Protein AF-A0A972RE39-F1 (afdb_monomer_lite)

Secondary structure (DSSP, 8-state):
-------------------------------PPP-------------------------PPP-----------------------------EEETTSHHHHTT----HHHHHHHHHHHHHHTTSPTT-EEESSS-TTTEEEEEEEEEEETTEEEEEEEEEETTTEEEEEEEE-BTTBPPEEE--

Radius of gyration: 30.25 Å; chains: 1; bounding box: 31×78×90 Å

Structure (mmCIF, N/CA/C/O backbone):
data_AF-A0A972RE39-F1
#
_entry.id   AF-A0A972RE39-F1
#
loop_
_atom_site.group_PDB
_atom_site.id
_atom_site.typ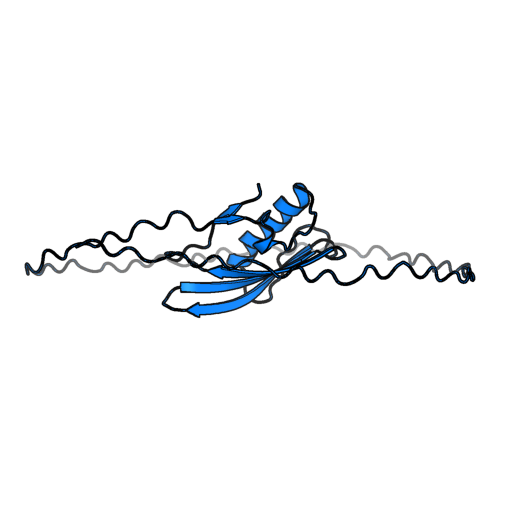e_symbol
_atom_site.label_atom_id
_atom_site.label_alt_id
_atom_site.label_comp_id
_atom_site.label_asym_id
_atom_site.label_entity_id
_atom_site.label_seq_id
_atom_site.pdbx_PDB_ins_code
_atom_site.Cartn_x
_atom_site.Cartn_y
_atom_site.Cartn_z
_atom_site.occupancy
_atom_site.B_iso_or_equiv
_atom_site.auth_seq_id
_atom_site.auth_comp_id
_atom_site.auth_asym_id
_atom_site.auth_atom_id
_atom_site.pdbx_PDB_model_num
ATOM 1 N N . MET A 1 1 ? -0.626 -29.430 40.293 1.00 45.44 1 MET A N 1
ATOM 2 C CA . MET A 1 1 ? -1.177 -30.541 39.487 1.00 45.44 1 MET A CA 1
ATOM 3 C C . MET A 1 1 ? -0.724 -30.337 38.049 1.00 45.44 1 MET A C 1
ATOM 5 O O . MET A 1 1 ? -0.891 -29.245 37.532 1.00 45.44 1 MET A O 1
ATOM 9 N N . ARG A 1 2 ? -0.019 -31.316 37.471 1.00 43.50 2 ARG A N 1
ATOM 10 C CA . ARG A 1 2 ? 0.652 -31.226 36.163 1.00 43.50 2 ARG A CA 1
ATOM 11 C C . ARG A 1 2 ? -0.238 -31.879 35.103 1.00 43.50 2 ARG A C 1
ATOM 13 O O . ARG A 1 2 ? -0.368 -33.099 35.135 1.00 43.50 2 ARG A O 1
ATOM 20 N N . LEU A 1 3 ? -0.817 -31.110 34.180 1.00 47.78 3 LEU A N 1
ATOM 21 C CA . LEU A 1 3 ? -1.464 -31.671 32.990 1.00 47.78 3 LEU A CA 1
ATOM 22 C C . LEU A 1 3 ? -0.485 -31.636 31.812 1.00 47.78 3 LEU A C 1
ATOM 24 O O . LEU A 1 3 ? -0.153 -30.583 31.281 1.00 47.78 3 LEU A O 1
ATOM 28 N N . LYS A 1 4 ? -0.010 -32.829 31.453 1.00 55.62 4 LYS A N 1
ATOM 29 C CA . LYS A 1 4 ? 0.652 -33.161 30.192 1.00 55.62 4 LYS A CA 1
ATOM 30 C C . LYS A 1 4 ? -0.439 -33.530 29.181 1.00 55.62 4 LYS A C 1
ATOM 32 O O . LYS A 1 4 ? -1.184 -34.463 29.453 1.00 55.62 4 LYS A O 1
ATOM 37 N N . TRP A 1 5 ? -0.480 -32.868 28.032 1.00 55.59 5 TRP A N 1
ATOM 38 C CA . TRP A 1 5 ? -1.161 -33.338 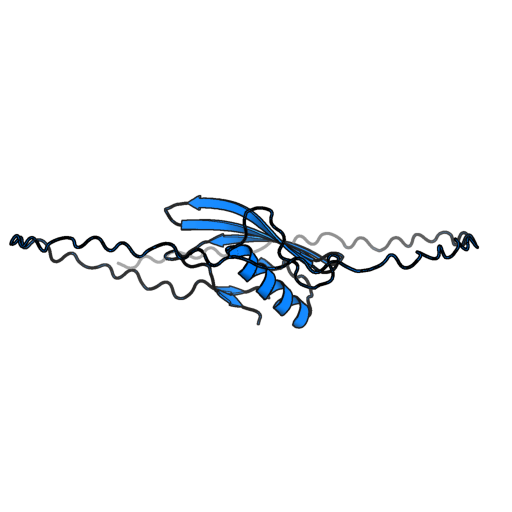26.817 1.00 55.59 5 TRP A CA 1
ATOM 39 C C . TRP A 1 5 ? -0.186 -33.059 25.659 1.00 55.59 5 TRP A C 1
ATOM 41 O O . TRP A 1 5 ? 0.194 -31.913 25.452 1.00 55.59 5 TRP A O 1
ATOM 51 N N . LEU A 1 6 ? 0.529 -34.069 25.139 1.00 53.75 6 LEU A N 1
ATOM 52 C CA . LEU A 1 6 ? 0.133 -34.874 23.964 1.00 53.75 6 LEU A CA 1
ATOM 53 C C . LEU A 1 6 ? -0.353 -33.936 22.844 1.00 53.75 6 LEU A C 1
ATOM 55 O O . LEU A 1 6 ? -1.483 -33.480 22.880 1.00 53.75 6 LEU A O 1
ATOM 59 N N . GLY A 1 7 ? 0.479 -33.509 21.896 1.00 47.06 7 GLY A N 1
ATOM 60 C CA . GLY A 1 7 ? 1.343 -34.351 21.071 1.00 47.06 7 GLY A CA 1
ATOM 61 C C . GLY A 1 7 ? 0.529 -34.901 19.901 1.00 47.06 7 GLY A C 1
ATOM 62 O O . GLY A 1 7 ? 0.251 -36.093 19.864 1.00 47.06 7 GLY A O 1
ATOM 63 N N . VAL A 1 8 ? 0.115 -34.026 18.981 1.00 54.62 8 VAL A N 1
ATOM 64 C CA . VAL A 1 8 ? -0.546 -34.413 17.728 1.00 54.62 8 VAL A CA 1
ATOM 65 C C . VAL A 1 8 ? 0.435 -34.151 16.591 1.00 54.62 8 VAL A C 1
ATOM 67 O O . VAL A 1 8 ? 0.578 -33.043 16.083 1.00 54.62 8 VAL A O 1
ATOM 70 N N . LEU A 1 9 ? 1.172 -35.211 16.272 1.00 46.59 9 LEU A N 1
ATOM 71 C CA . LEU A 1 9 ? 2.027 -35.350 15.105 1.00 46.59 9 LEU A CA 1
ATOM 72 C C . LEU A 1 9 ? 1.100 -35.631 13.907 1.00 46.59 9 LEU A C 1
ATOM 74 O O . LEU A 1 9 ? 0.591 -36.742 13.780 1.00 46.59 9 LEU A O 1
ATOM 78 N N . ILE A 1 10 ? 0.833 -34.641 13.052 1.00 56.94 10 ILE A N 1
ATOM 79 C CA . ILE A 1 10 ? 0.175 -34.880 11.756 1.00 56.94 10 ILE A CA 1
ATOM 80 C C . ILE A 1 10 ? 1.278 -35.009 10.716 1.00 56.94 10 ILE A C 1
ATOM 82 O O . ILE A 1 10 ? 1.914 -34.042 10.306 1.00 56.94 10 ILE A O 1
ATOM 86 N N . THR A 1 11 ? 1.546 -36.260 10.363 1.00 54.66 11 THR A N 1
ATOM 87 C CA . THR A 1 11 ? 2.454 -36.678 9.301 1.00 54.66 11 THR A CA 1
ATOM 88 C C . THR A 1 11 ? 1.617 -37.116 8.098 1.00 54.66 11 THR A C 1
ATOM 90 O O . THR A 1 11 ? 0.614 -37.801 8.266 1.00 54.66 11 THR A O 1
ATOM 93 N N . VAL A 1 12 ? 2.131 -36.812 6.904 1.00 48.22 12 VAL A N 1
ATOM 94 C CA . VAL A 1 12 ? 1.804 -37.419 5.601 1.00 48.22 12 VAL A CA 1
ATOM 95 C C . VAL A 1 12 ? 0.505 -36.937 4.940 1.00 48.22 12 VAL A C 1
ATOM 97 O O . VAL A 1 12 ? -0.591 -37.315 5.329 1.00 48.22 12 VAL A O 1
ATOM 100 N N . LEU A 1 13 ? 0.646 -36.195 3.836 1.00 51.59 13 LEU A N 1
ATOM 101 C CA . LEU A 1 13 ? 0.383 -36.741 2.496 1.00 51.59 13 LEU A CA 1
ATOM 102 C C . LEU A 1 13 ? 0.921 -35.791 1.419 1.00 51.59 13 LEU A C 1
ATOM 104 O O . LEU A 1 13 ? 0.317 -34.791 1.048 1.00 51.59 13 LEU A O 1
ATOM 108 N N . LEU A 1 14 ? 2.102 -36.165 0.927 1.00 50.78 14 LEU A N 1
ATOM 109 C CA . LEU A 1 14 ? 2.644 -35.794 -0.372 1.00 50.78 14 LEU A CA 1
ATOM 110 C C . LEU A 1 14 ? 1.637 -36.201 -1.456 1.00 50.78 14 LEU A C 1
ATOM 112 O O . LEU A 1 14 ? 1.540 -37.380 -1.789 1.00 50.78 14 LEU A O 1
ATOM 116 N N . PHE A 1 15 ? 0.914 -35.238 -2.018 1.00 48.31 15 PHE A N 1
ATOM 117 C CA . PHE A 1 15 ? 0.265 -35.405 -3.314 1.00 48.31 15 PHE A CA 1
ATOM 118 C C . PHE A 1 15 ? 1.124 -34.701 -4.360 1.00 48.31 15 PHE A C 1
ATOM 120 O O . PHE A 1 15 ? 0.990 -33.510 -4.630 1.00 48.31 15 PHE A O 1
ATOM 127 N N . GLY A 1 16 ? 2.067 -35.465 -4.908 1.00 50.81 16 GLY A N 1
ATOM 128 C CA . GLY A 1 16 ? 2.678 -35.149 -6.185 1.00 50.81 16 GLY A CA 1
ATOM 129 C C . GLY A 1 16 ? 1.673 -35.449 -7.292 1.00 50.81 16 GLY A C 1
ATOM 130 O O . GLY A 1 16 ? 1.323 -36.607 -7.508 1.00 50.81 16 GLY A O 1
ATOM 131 N N . CYS A 1 17 ? 1.242 -34.418 -8.012 1.00 51.53 17 CYS A N 1
ATOM 132 C CA . CYS A 1 17 ? 0.605 -34.576 -9.311 1.00 51.53 17 CYS A CA 1
ATOM 133 C C . CYS A 1 17 ? 1.450 -33.865 -10.366 1.00 51.53 17 CYS A C 1
ATOM 135 O O . CYS A 1 17 ? 1.487 -32.644 -10.445 1.00 51.53 17 CYS A O 1
ATOM 137 N N . ALA A 1 18 ? 2.144 -34.709 -11.129 1.00 48.12 18 ALA A N 1
ATOM 138 C CA . ALA A 1 18 ? 2.267 -34.660 -12.579 1.00 48.12 18 ALA A CA 1
ATOM 139 C C . ALA A 1 18 ? 2.577 -33.298 -13.222 1.00 48.12 18 ALA A C 1
ATOM 141 O O . ALA A 1 18 ? 1.706 -32.492 -13.537 1.00 48.12 18 ALA A O 1
ATOM 142 N N . SER A 1 19 ? 3.863 -33.155 -13.534 1.00 48.44 19 SER A N 1
ATOM 143 C CA . SER A 1 19 ? 4.389 -32.379 -14.650 1.00 48.44 19 SER A CA 1
ATOM 144 C C . SER A 1 19 ? 3.608 -32.693 -15.940 1.00 48.44 19 SER A C 1
ATOM 146 O O . SER A 1 19 ? 3.631 -33.830 -16.411 1.00 48.44 19 SER A O 1
ATOM 148 N N . ASN A 1 20 ? 2.911 -31.701 -16.498 1.00 53.38 20 ASN A N 1
ATOM 149 C CA . ASN A 1 20 ? 2.469 -31.710 -17.892 1.00 53.38 20 ASN A CA 1
ATOM 150 C C . ASN A 1 20 ? 3.426 -30.806 -18.668 1.00 53.38 20 ASN A C 1
ATOM 152 O O . ASN A 1 20 ? 3.561 -29.624 -18.357 1.00 53.38 20 ASN A O 1
ATOM 156 N N . GLY A 1 21 ? 4.134 -31.418 -19.616 1.00 48.09 21 GLY A N 1
ATOM 157 C CA . GLY A 1 21 ? 5.159 -30.790 -20.436 1.00 48.09 21 GLY A CA 1
ATOM 158 C C . GLY A 1 21 ? 4.627 -29.741 -21.422 1.00 48.09 21 GLY A C 1
ATOM 159 O O . GLY A 1 21 ? 3.414 -29.546 -21.549 1.00 48.09 21 GLY A O 1
ATOM 160 N N . PRO A 1 22 ? 5.552 -29.065 -22.120 1.00 54.06 22 PRO A N 1
ATOM 161 C CA . PRO A 1 22 ? 5.248 -27.966 -23.024 1.00 54.06 22 PRO A CA 1
ATOM 162 C C . PRO A 1 22 ? 4.600 -28.492 -24.309 1.00 54.06 22 PRO A C 1
ATOM 164 O O . PRO A 1 22 ? 5.060 -29.476 -24.886 1.00 54.06 22 PRO A O 1
ATOM 167 N N . LYS A 1 23 ? 3.536 -27.825 -24.765 1.00 54.22 23 LYS A N 1
ATOM 168 C CA . LYS A 1 23 ? 3.114 -27.901 -26.164 1.00 54.22 23 LYS A CA 1
ATOM 169 C C . LYS A 1 23 ? 3.825 -26.785 -26.916 1.00 54.22 23 LYS A C 1
ATOM 171 O O . LYS A 1 23 ? 3.556 -25.608 -26.690 1.00 54.22 23 LYS A O 1
ATOM 176 N N . GLU A 1 24 ? 4.780 -27.191 -27.738 1.00 53.19 24 GLU A N 1
ATOM 177 C CA . GLU A 1 24 ? 5.307 -26.404 -28.842 1.00 53.19 24 GLU A CA 1
ATOM 178 C C . GLU A 1 24 ? 4.213 -26.360 -29.911 1.00 53.19 24 GLU A C 1
ATOM 180 O O . GLU A 1 24 ? 3.985 -27.349 -30.602 1.00 53.19 24 GLU A O 1
ATOM 185 N N . ASP A 1 25 ? 3.507 -25.236 -30.009 1.00 58.16 25 ASP A N 1
ATOM 186 C CA . ASP A 1 25 ? 2.691 -24.920 -31.178 1.00 58.16 25 ASP A CA 1
ATOM 187 C C . ASP A 1 25 ? 3.461 -23.889 -32.008 1.00 58.16 25 ASP A C 1
ATOM 189 O O . ASP A 1 25 ? 3.415 -22.675 -31.812 1.00 58.16 25 ASP A O 1
ATOM 193 N N . GLU A 1 26 ? 4.253 -24.456 -32.908 1.00 55.34 26 GLU A N 1
ATOM 194 C CA . GLU A 1 26 ? 4.688 -23.888 -34.171 1.00 55.34 26 GLU A CA 1
ATOM 195 C C . GLU A 1 26 ? 3.461 -23.433 -34.971 1.00 55.34 26 GLU A C 1
ATOM 197 O O . GLU A 1 26 ? 2.641 -24.276 -35.330 1.00 55.34 26 GLU A O 1
ATOM 202 N N . GLN A 1 27 ? 3.335 -22.134 -35.278 1.00 51.00 27 GLN A N 1
ATOM 203 C CA . GLN A 1 27 ? 2.813 -21.686 -36.576 1.00 51.00 27 GLN A CA 1
ATOM 204 C C . GLN A 1 27 ? 2.877 -20.171 -36.814 1.00 51.00 27 GLN A C 1
ATOM 206 O O . GLN A 1 27 ? 2.491 -19.356 -35.984 1.00 51.00 27 GLN A O 1
ATOM 211 N N . ALA A 1 28 ? 3.275 -19.885 -38.056 1.00 50.53 28 ALA A N 1
ATOM 212 C CA . ALA A 1 28 ? 2.888 -18.758 -38.897 1.00 50.53 28 ALA A CA 1
ATOM 213 C C . ALA A 1 28 ? 3.458 -17.371 -38.565 1.00 50.53 28 ALA A C 1
ATOM 215 O O . ALA A 1 28 ? 2.863 -16.534 -37.893 1.00 50.53 28 ALA A O 1
ATOM 216 N N . ALA A 1 29 ? 4.593 -17.105 -39.212 1.00 53.41 29 ALA A N 1
ATOM 217 C CA . ALA A 1 29 ? 4.837 -15.807 -39.815 1.00 53.41 29 ALA A CA 1
ATOM 218 C C . ALA A 1 29 ? 3.701 -15.477 -40.799 1.00 53.41 29 ALA A C 1
ATOM 220 O O . ALA A 1 29 ? 3.468 -16.254 -41.723 1.00 53.41 29 ALA A O 1
ATOM 221 N N . GLU A 1 30 ? 3.048 -14.328 -40.638 1.00 54.88 30 GLU A N 1
ATOM 222 C CA . GLU A 1 30 ? 2.254 -13.712 -41.701 1.00 54.88 30 GLU A CA 1
ATOM 223 C C . GLU A 1 30 ? 2.273 -12.180 -41.541 1.00 54.88 30 GLU A C 1
ATOM 225 O O . GLU A 1 30 ? 1.838 -11.624 -40.538 1.00 54.88 30 GLU A O 1
ATOM 230 N N . GLU A 1 31 ? 2.912 -11.557 -42.530 1.00 52.62 31 GLU A N 1
ATOM 231 C CA . GLU A 1 31 ? 2.695 -10.223 -43.102 1.00 52.62 31 GLU A CA 1
ATOM 232 C C . GLU A 1 31 ? 2.585 -8.979 -42.200 1.00 52.62 31 GLU A C 1
ATOM 234 O O . GLU A 1 31 ? 1.578 -8.669 -41.570 1.00 52.62 31 GLU A O 1
ATOM 239 N N . ALA A 1 32 ? 3.628 -8.150 -42.298 1.00 57.47 32 ALA A N 1
ATOM 240 C CA . ALA A 1 32 ? 3.563 -6.725 -42.020 1.00 57.47 32 ALA A CA 1
ATOM 241 C C . ALA A 1 32 ? 2.766 -5.999 -43.124 1.00 57.47 32 ALA A C 1
ATOM 243 O O . ALA A 1 32 ? 3.157 -6.089 -44.291 1.00 57.47 32 ALA A O 1
ATOM 244 N N . PRO A 1 33 ? 1.734 -5.200 -42.801 1.00 64.94 33 PRO A N 1
ATOM 245 C CA . PRO A 1 33 ? 1.279 -4.161 -43.705 1.00 64.94 33 PRO A CA 1
ATOM 246 C C . PRO A 1 33 ? 2.213 -2.954 -43.604 1.00 64.94 33 PRO A C 1
ATOM 248 O O . PRO A 1 33 ? 2.433 -2.363 -42.545 1.00 64.94 33 PRO A O 1
ATOM 251 N N . ALA A 1 34 ? 2.778 -2.610 -44.753 1.00 55.31 34 ALA A N 1
ATOM 252 C CA . ALA A 1 34 ? 3.456 -1.358 -44.990 1.00 55.31 34 ALA A CA 1
ATOM 253 C C . ALA A 1 34 ? 2.441 -0.199 -45.061 1.00 55.31 34 ALA A C 1
ATOM 255 O O . ALA A 1 34 ? 1.357 -0.359 -45.613 1.00 55.31 34 ALA A O 1
ATOM 256 N N . VAL A 1 35 ? 2.905 0.973 -44.617 1.00 53.09 35 VAL A N 1
ATOM 257 C CA . VAL A 1 35 ? 2.460 2.336 -44.969 1.00 53.09 35 VAL A CA 1
ATOM 258 C C . VAL A 1 35 ? 1.053 2.772 -44.526 1.00 53.09 35 VAL A C 1
ATOM 260 O O . VAL A 1 35 ? 0.062 2.354 -45.101 1.00 53.09 35 VAL A O 1
ATOM 263 N N . GLU A 1 36 ? 0.986 3.776 -43.645 1.00 54.97 36 GLU A N 1
ATOM 264 C CA . GLU A 1 36 ? 0.323 5.035 -44.021 1.00 54.97 36 GLU A CA 1
ATOM 265 C C . GLU A 1 36 ? 0.899 6.215 -43.221 1.00 54.97 36 GLU A C 1
ATOM 267 O O . GLU A 1 36 ? 0.788 6.314 -42.000 1.00 54.97 36 GLU A O 1
ATOM 272 N N . GLU A 1 37 ? 1.583 7.087 -43.954 1.00 58.91 37 GLU A N 1
ATOM 273 C CA . GLU A 1 37 ? 2.057 8.401 -43.543 1.00 58.91 37 GLU A CA 1
ATOM 274 C C . GLU A 1 37 ? 0.840 9.326 -43.406 1.00 58.91 37 GLU A C 1
ATOM 276 O O . GLU A 1 37 ? 0.326 9.847 -44.393 1.00 58.91 37 GLU A O 1
ATOM 281 N N . VAL A 1 38 ? 0.343 9.515 -42.183 1.00 59.50 38 VAL A N 1
ATOM 282 C CA . VAL A 1 38 ? -0.673 10.536 -41.901 1.00 59.50 38 VAL A CA 1
ATOM 283 C C . VAL A 1 38 ? 0.002 11.854 -41.540 1.00 59.50 38 VAL A C 1
ATOM 285 O O . VAL A 1 38 ? 0.579 12.025 -40.469 1.00 59.50 38 VAL A O 1
ATOM 288 N N . ALA A 1 39 ? -0.071 12.745 -42.526 1.00 55.97 39 ALA A N 1
ATOM 289 C CA . ALA A 1 39 ? 0.059 14.195 -42.518 1.00 55.97 39 ALA A CA 1
ATOM 290 C C . ALA A 1 39 ? 0.275 14.878 -41.155 1.00 55.97 39 ALA A C 1
ATOM 292 O O . ALA A 1 39 ? -0.565 14.845 -40.254 1.00 55.97 39 ALA A O 1
ATOM 293 N N . GLN A 1 40 ? 1.373 15.632 -41.094 1.00 54.19 40 GLN A N 1
ATOM 294 C CA . GLN A 1 40 ? 1.553 16.753 -40.181 1.00 54.19 40 GLN A CA 1
ATOM 295 C C . GLN A 1 40 ? 0.403 17.749 -40.383 1.00 54.19 40 GLN A C 1
ATOM 297 O O . GLN A 1 40 ? 0.263 18.346 -41.448 1.00 54.19 40 GLN A O 1
ATOM 302 N N . VAL A 1 41 ? -0.432 17.916 -39.359 1.00 56.03 41 VAL A N 1
ATOM 303 C CA . VAL A 1 41 ? -1.329 19.067 -39.256 1.00 56.03 41 VAL A CA 1
ATOM 304 C C . VAL A 1 41 ? -0.579 20.124 -38.459 1.00 56.03 41 VAL A C 1
ATOM 306 O O . VAL A 1 41 ? -0.412 19.996 -37.247 1.00 56.03 41 VAL A O 1
ATOM 309 N N . ASP A 1 42 ? -0.111 21.151 -39.165 1.00 56.41 42 ASP A N 1
ATOM 310 C CA . ASP A 1 42 ? 0.342 22.412 -38.591 1.00 56.41 42 ASP A CA 1
ATOM 311 C C . ASP A 1 42 ? -0.790 23.017 -37.752 1.00 56.41 42 ASP A C 1
ATOM 313 O O . ASP A 1 42 ? -1.732 23.627 -38.266 1.00 56.41 42 ASP A O 1
ATOM 317 N N . VAL A 1 43 ? -0.714 22.835 -36.433 1.00 59.91 43 VAL A N 1
ATOM 318 C CA . VAL A 1 43 ? -1.549 23.585 -35.498 1.00 59.91 43 VAL A CA 1
ATOM 319 C C . VAL A 1 43 ? -0.956 24.983 -35.415 1.00 59.91 43 VAL A C 1
ATOM 321 O O . VAL A 1 43 ? 0.056 25.223 -34.756 1.00 59.91 43 VAL A O 1
ATOM 324 N N . ALA A 1 44 ? -1.588 25.890 -36.154 1.00 55.84 44 ALA A N 1
ATOM 325 C CA . ALA A 1 44 ? -1.336 27.315 -36.120 1.00 55.84 44 ALA A CA 1
ATOM 326 C C . ALA A 1 44 ? -1.280 27.828 -34.674 1.00 55.84 44 ALA A C 1
ATOM 328 O O . ALA A 1 44 ? -2.167 27.563 -33.860 1.00 55.84 44 ALA A O 1
ATOM 329 N N . ALA A 1 45 ? -0.223 28.588 -34.395 1.00 58.84 45 ALA A N 1
ATOM 330 C CA . ALA A 1 45 ? -0.056 29.381 -33.193 1.00 58.84 45 ALA A CA 1
ATOM 331 C C . ALA A 1 45 ? -1.266 30.311 -33.008 1.00 58.84 45 ALA A C 1
ATOM 333 O O . ALA A 1 45 ? -1.441 31.273 -33.755 1.00 58.84 45 ALA A O 1
ATOM 334 N N . ALA A 1 46 ? -2.093 30.009 -32.012 1.00 54.53 46 ALA A N 1
ATOM 335 C CA . ALA A 1 46 ? -3.082 30.930 -31.483 1.00 54.53 46 ALA A CA 1
ATOM 336 C C . ALA A 1 46 ? -2.483 31.602 -30.241 1.00 54.53 46 ALA A C 1
ATOM 338 O O . ALA A 1 46 ? -2.373 30.990 -29.181 1.00 54.53 46 ALA A O 1
ATOM 339 N N . ASP A 1 47 ? -1.999 32.822 -30.460 1.00 59.88 47 ASP A N 1
ATOM 340 C CA . ASP A 1 47 ? -2.212 34.004 -29.616 1.00 59.88 47 ASP A CA 1
ATOM 341 C C . ASP A 1 47 ? -2.448 33.741 -28.108 1.00 59.88 47 ASP A C 1
ATOM 343 O O . ASP A 1 47 ? -3.584 33.502 -27.684 1.00 59.88 47 ASP A O 1
ATOM 347 N N . PRO A 1 48 ? -1.401 33.769 -27.265 1.00 62.50 48 PRO A N 1
ATOM 348 C CA . PRO A 1 48 ? -1.585 33.947 -25.835 1.00 62.50 48 PRO A CA 1
ATOM 349 C C . PRO A 1 48 ? -1.717 35.442 -25.553 1.00 62.50 48 PRO A C 1
ATOM 351 O O . PRO A 1 48 ? -0.756 36.130 -25.839 1.00 62.50 48 PRO A O 1
ATOM 354 N N . GLU A 1 49 ? -2.855 35.903 -25.015 1.00 60.44 49 GLU A N 1
ATOM 355 C CA . GLU A 1 49 ? -3.062 36.959 -23.986 1.00 60.44 49 GLU A CA 1
ATOM 356 C C . GLU A 1 49 ? -4.597 37.062 -23.753 1.00 60.44 49 GLU A C 1
ATOM 358 O O . GLU A 1 49 ? -5.359 37.007 -24.720 1.00 60.44 49 GLU A O 1
ATOM 363 N N . PRO A 1 50 ? -5.111 37.141 -22.505 1.00 57.84 50 PRO A N 1
ATOM 364 C CA . PRO A 1 50 ? -4.849 38.309 -21.671 1.00 57.84 50 PRO A CA 1
ATOM 365 C C . PRO A 1 50 ? -4.535 38.022 -20.199 1.00 57.84 50 PRO A C 1
ATOM 367 O O . PRO A 1 50 ? -5.123 37.159 -19.543 1.00 57.84 50 PRO A O 1
ATOM 370 N N . GLU A 1 51 ? -3.649 38.866 -19.675 1.00 60.66 51 GLU A N 1
ATOM 371 C CA . GLU A 1 51 ? -3.574 39.243 -18.270 1.00 60.66 51 GLU A CA 1
ATOM 372 C C . GLU A 1 51 ? -4.981 39.532 -17.721 1.00 60.66 51 GLU A C 1
ATOM 374 O O . GLU A 1 51 ? -5.665 40.451 -18.177 1.00 60.66 51 GLU A O 1
ATOM 379 N N . VAL A 1 52 ? -5.417 38.772 -16.713 1.00 59.66 52 VAL A N 1
ATOM 380 C CA . VAL A 1 52 ? -6.537 39.186 -15.864 1.00 59.66 52 VAL A CA 1
ATOM 381 C C . VAL A 1 52 ? -6.076 39.196 -14.419 1.00 59.66 52 VAL A C 1
ATOM 383 O O . VAL A 1 52 ? -5.672 38.192 -13.836 1.00 59.66 52 VAL A O 1
ATOM 386 N N . SER A 1 53 ? -6.115 40.416 -13.907 1.00 55.53 53 SER A N 1
ATOM 387 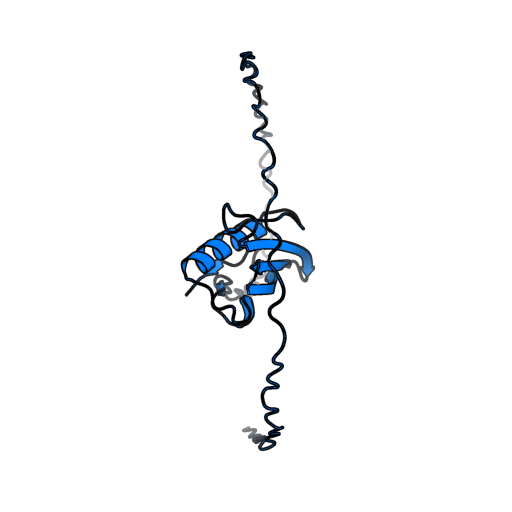C CA . SER A 1 53 ? -5.801 40.888 -12.577 1.00 55.53 53 SER A CA 1
ATOM 388 C C . SER A 1 53 ? -6.435 40.076 -11.441 1.00 55.53 53 SER A C 1
ATOM 390 O O . SER A 1 53 ? -7.582 39.639 -11.522 1.00 55.53 53 SER A O 1
ATOM 392 N N . ALA A 1 54 ? -5.698 40.002 -10.329 1.00 60.00 54 ALA A N 1
ATOM 393 C CA . ALA A 1 54 ? -6.232 39.854 -8.972 1.00 60.00 54 ALA A CA 1
ATOM 394 C C . ALA A 1 54 ? -7.353 40.890 -8.709 1.00 60.00 54 ALA A C 1
ATOM 396 O O . ALA A 1 54 ? -7.327 41.956 -9.335 1.00 60.00 54 ALA A O 1
ATOM 397 N N . PRO A 1 55 ? -8.340 40.639 -7.825 1.00 61.22 55 PRO A N 1
ATOM 398 C CA . PRO A 1 55 ? -8.158 40.580 -6.361 1.00 61.22 55 PRO A CA 1
ATOM 399 C C . PRO A 1 55 ? -9.034 39.448 -5.742 1.00 61.22 55 PRO A C 1
ATOM 401 O O . PRO A 1 55 ? -9.726 38.749 -6.466 1.00 61.22 55 PRO A O 1
ATOM 404 N N . ALA A 1 56 ? -9.065 39.106 -4.458 1.00 50.31 56 ALA A N 1
ATOM 405 C CA . ALA A 1 56 ? -8.979 39.907 -3.257 1.00 50.31 56 ALA A CA 1
ATOM 406 C C . ALA A 1 56 ? -8.627 39.016 -2.056 1.00 50.31 56 ALA A C 1
ATOM 408 O O . ALA A 1 56 ? -9.062 37.868 -1.959 1.00 50.31 56 ALA A O 1
ATOM 409 N N . GLU A 1 57 ? -7.874 39.600 -1.129 1.00 55.84 57 GLU A N 1
ATOM 410 C CA . GLU A 1 57 ? -7.932 39.251 0.283 1.00 55.84 57 GLU A CA 1
ATOM 411 C C . GLU A 1 57 ? -9.385 39.336 0.766 1.00 55.84 57 GLU A C 1
ATOM 413 O O . GLU A 1 57 ? -10.016 40.386 0.649 1.00 55.84 57 GLU A O 1
ATOM 418 N N . GLU A 1 58 ? -9.896 38.263 1.363 1.00 57.56 58 GLU A N 1
ATOM 419 C CA . GLU A 1 58 ? -11.017 38.364 2.290 1.00 57.56 58 GLU A CA 1
ATOM 420 C C . GLU A 1 58 ? -10.583 37.722 3.607 1.00 57.56 58 GLU A C 1
ATOM 422 O O . GLU A 1 58 ? -10.528 36.502 3.770 1.00 57.56 58 GLU A O 1
ATOM 427 N N . ALA A 1 59 ? -10.171 38.596 4.523 1.00 59.16 59 ALA A N 1
ATOM 428 C CA . ALA A 1 59 ? -9.920 38.280 5.912 1.00 59.16 59 ALA A CA 1
ATOM 429 C C . ALA A 1 59 ? -11.254 37.924 6.578 1.00 59.16 59 ALA A C 1
ATOM 431 O O . ALA A 1 59 ? -12.111 38.788 6.761 1.00 59.16 59 ALA A O 1
ATOM 432 N N . VAL A 1 60 ? -11.427 36.658 6.955 1.00 64.75 60 VAL A N 1
ATOM 433 C CA . VAL A 1 60 ? -12.520 36.242 7.836 1.00 64.75 60 VAL A CA 1
ATOM 434 C C . VAL A 1 60 ? -12.025 36.211 9.274 1.00 64.75 60 VAL A C 1
ATOM 436 O O . VAL A 1 60 ? -11.084 35.505 9.625 1.00 64.75 60 VAL A O 1
ATOM 439 N N . ALA A 1 61 ? -12.683 37.068 10.047 1.00 57.94 61 ALA A N 1
ATOM 440 C CA . ALA A 1 61 ? -12.467 37.430 11.430 1.00 57.94 61 ALA A CA 1
ATOM 441 C C . ALA A 1 61 ? -12.275 36.253 12.398 1.00 57.94 61 ALA A C 1
ATOM 443 O O . ALA A 1 61 ? -13.056 35.301 12.429 1.00 57.94 61 ALA A O 1
ATOM 444 N N . GLU A 1 62 ? -11.283 36.428 13.273 1.00 55.91 62 GLU A N 1
ATOM 445 C CA . GLU A 1 62 ? -11.267 35.891 14.629 1.00 55.91 62 GLU A CA 1
ATOM 446 C C . GLU A 1 62 ? -12.595 36.180 15.337 1.00 55.91 62 GLU A C 1
ATOM 448 O O . GLU A 1 62 ? -13.125 37.293 15.323 1.00 55.91 62 GLU A O 1
ATOM 453 N N . SER A 1 63 ? -13.136 35.165 15.994 1.00 62.41 63 SER A N 1
ATOM 454 C CA . SER A 1 63 ? -14.147 35.328 17.030 1.00 62.41 63 SER A CA 1
ATOM 455 C C . SER A 1 63 ? -13.883 34.264 18.082 1.00 62.41 63 SER A C 1
ATOM 457 O O . SER A 1 63 ? -14.306 33.118 17.950 1.00 62.41 63 SER A O 1
ATOM 459 N N . GLU A 1 64 ? -13.122 34.652 19.102 1.00 65.25 64 GLU A N 1
ATOM 460 C CA . GLU A 1 64 ? -12.984 33.921 20.357 1.00 65.25 64 GLU A CA 1
ATOM 461 C C . GLU A 1 64 ? -14.278 34.067 21.173 1.00 65.25 64 GLU A C 1
ATOM 463 O O . GLU A 1 64 ? -14.695 35.195 21.455 1.00 65.25 64 GLU A O 1
ATOM 468 N N . PRO A 1 65 ? -14.910 32.974 21.626 1.00 66.06 65 PRO A N 1
ATOM 469 C CA . PRO A 1 65 ? -15.774 33.043 22.787 1.00 66.06 65 PRO A CA 1
ATOM 470 C C . PRO A 1 65 ? -14.957 32.744 24.048 1.00 66.06 65 PRO A C 1
ATOM 472 O O . PRO A 1 65 ? -14.527 31.616 24.292 1.00 66.06 65 PRO A O 1
ATOM 475 N N . ALA A 1 66 ? -14.792 33.784 24.865 1.00 56.91 66 ALA A N 1
ATOM 476 C CA . ALA A 1 66 ? -14.521 33.655 26.286 1.00 56.91 66 ALA A CA 1
ATOM 477 C C . ALA A 1 66 ? -15.636 32.815 26.924 1.00 56.91 66 ALA A C 1
ATOM 479 O O . ALA A 1 66 ? -16.813 33.160 26.803 1.00 56.91 66 ALA A O 1
ATOM 480 N N . VAL A 1 67 ? -15.271 31.727 27.601 1.00 58.47 67 VAL A N 1
ATOM 481 C CA . VAL A 1 67 ? -16.202 30.998 28.463 1.00 58.47 67 VAL A CA 1
ATOM 482 C C . VAL A 1 67 ? -15.587 30.846 29.840 1.00 58.47 67 VAL A C 1
ATOM 484 O O . VAL A 1 67 ? -14.427 30.471 30.005 1.00 58.47 67 VAL A O 1
ATOM 487 N N . GLU A 1 68 ? -16.397 31.268 30.796 1.00 55.84 68 GLU A N 1
ATOM 488 C CA . GLU A 1 68 ? -16.085 31.566 32.176 1.00 55.84 68 GLU A CA 1
ATOM 489 C C . GLU A 1 68 ? -15.749 30.303 32.971 1.00 55.84 68 GLU A C 1
ATOM 491 O O . GLU A 1 68 ? -16.321 29.231 32.775 1.00 55.84 68 GLU A O 1
ATOM 496 N N . ALA A 1 69 ? -14.800 30.460 33.891 1.00 54.50 69 ALA A N 1
ATOM 497 C CA . ALA A 1 69 ? -14.459 29.466 34.887 1.00 54.50 69 ALA A CA 1
ATOM 498 C C . ALA A 1 69 ? -15.593 29.360 35.917 1.00 54.50 69 ALA A C 1
ATOM 500 O O . ALA A 1 69 ? -15.784 30.273 36.719 1.00 54.50 69 ALA A O 1
ATOM 501 N N . GLU A 1 70 ? -16.302 28.232 35.927 1.00 60.66 70 GLU A N 1
ATOM 502 C CA . GLU A 1 70 ? -17.150 27.839 37.050 1.00 60.66 70 GLU A CA 1
ATOM 503 C C . GLU A 1 70 ? -16.444 26.734 37.841 1.00 60.66 70 GLU A C 1
ATOM 505 O O . GLU A 1 70 ? -16.195 25.628 37.360 1.00 60.66 70 GLU A O 1
ATOM 510 N N . SER A 1 71 ? -16.066 27.089 39.065 1.00 58.75 71 SER A N 1
ATOM 511 C CA . SER A 1 71 ? -15.590 26.187 40.102 1.00 58.75 71 SER A CA 1
ATOM 512 C C . SER A 1 71 ? -16.771 25.474 40.757 1.00 58.75 71 SER A C 1
ATOM 514 O O . SER A 1 71 ? -17.629 26.139 41.341 1.00 58.75 71 SER A O 1
ATOM 516 N N . ALA A 1 72 ? -16.758 24.144 40.757 1.00 54.22 72 ALA A N 1
ATOM 517 C CA . ALA A 1 72 ? -17.528 23.357 41.708 1.00 54.22 72 ALA A CA 1
ATOM 518 C C . ALA A 1 72 ? -16.734 22.121 42.147 1.00 54.22 72 ALA A C 1
ATOM 520 O O . ALA A 1 72 ? -16.212 21.353 41.340 1.00 54.22 72 ALA A O 1
ATOM 521 N N . ASP A 1 73 ? -16.630 22.015 43.464 1.00 53.25 73 ASP A N 1
ATOM 522 C CA . ASP A 1 73 ? -15.955 21.007 44.258 1.00 53.25 73 ASP A CA 1
ATOM 523 C C . ASP A 1 73 ? -16.428 19.557 44.036 1.00 53.25 73 ASP A C 1
ATOM 525 O O . ASP A 1 73 ? -17.617 19.284 43.911 1.00 53.25 73 ASP A O 1
ATOM 529 N N . ALA A 1 74 ? -15.440 18.661 44.167 1.00 53.31 74 ALA A N 1
ATOM 530 C CA . ALA A 1 74 ? -15.476 17.336 44.798 1.00 53.31 74 ALA A CA 1
ATOM 531 C C . ALA A 1 74 ? -16.397 16.232 44.237 1.00 53.31 74 ALA A C 1
ATOM 533 O O . ALA A 1 74 ? -17.610 16.312 44.343 1.00 53.31 74 ALA A O 1
ATOM 534 N N . GLU A 1 75 ? -15.803 15.083 43.883 1.00 47.28 75 GLU A N 1
ATOM 535 C CA . GLU A 1 75 ? -16.001 13.841 44.652 1.00 47.28 75 GLU A CA 1
ATOM 536 C C . GLU A 1 75 ? -14.899 12.809 44.339 1.00 47.28 75 GLU A C 1
ATOM 538 O O . GLU A 1 75 ? -14.485 12.610 43.200 1.00 47.28 75 GLU A O 1
ATOM 543 N N . VAL A 1 76 ? -14.400 12.178 45.399 1.00 55.06 76 VAL A N 1
ATOM 544 C CA . VAL A 1 76 ? -13.428 11.079 45.431 1.00 55.06 76 VAL A CA 1
ATOM 545 C C . VAL A 1 76 ? -14.143 9.766 45.114 1.00 55.06 76 VAL A C 1
ATOM 547 O O . VAL A 1 76 ? -14.909 9.308 45.957 1.00 55.06 76 VAL A O 1
ATOM 550 N N . VAL A 1 77 ? -13.853 9.109 43.983 1.00 55.50 77 VAL A N 1
ATOM 551 C CA . VAL A 1 77 ? -14.233 7.699 43.770 1.00 55.50 77 VAL A CA 1
ATOM 552 C C . VAL A 1 77 ? -13.201 6.959 42.909 1.00 55.50 77 VAL A C 1
ATOM 554 O O . VAL A 1 77 ? -12.813 7.433 41.851 1.00 55.50 77 VAL A O 1
ATOM 557 N N . ALA A 1 78 ? -12.832 5.776 43.411 1.00 53.62 78 ALA A N 1
ATOM 558 C CA . ALA A 1 78 ? -12.180 4.636 42.764 1.00 53.62 78 ALA A CA 1
ATOM 559 C C . ALA A 1 78 ? -10.763 4.824 42.187 1.00 53.62 78 ALA A C 1
ATOM 561 O O . ALA A 1 78 ? -10.527 5.404 41.136 1.00 53.62 78 ALA A O 1
ATOM 562 N N . LEU A 1 79 ? -9.808 4.194 42.879 1.00 50.91 79 LEU A N 1
ATOM 563 C CA . LEU A 1 79 ? -8.581 3.680 42.279 1.00 50.91 79 LEU A CA 1
ATOM 564 C C . LEU A 1 79 ? -8.976 2.518 41.356 1.00 50.91 79 LEU A C 1
ATOM 566 O O . LEU A 1 79 ? -8.935 1.358 41.766 1.00 50.91 79 LEU A O 1
ATOM 570 N N . ASP A 1 80 ? -9.438 2.843 40.152 1.00 47.25 80 ASP A N 1
ATOM 571 C CA . ASP A 1 80 ? -9.546 1.881 39.066 1.00 47.25 80 ASP A CA 1
ATOM 572 C C . ASP A 1 80 ? -8.131 1.448 38.672 1.00 47.25 80 ASP A C 1
ATOM 574 O O . ASP A 1 80 ? -7.240 2.262 38.425 1.00 47.25 80 ASP A O 1
ATOM 578 N N . GLU A 1 81 ? -7.916 0.136 38.692 1.00 60.38 81 GLU A N 1
ATOM 579 C CA . GLU A 1 81 ? -6.728 -0.529 38.178 1.00 60.38 81 GLU A CA 1
ATOM 580 C C . GLU A 1 81 ? -6.627 -0.182 36.688 1.00 60.38 81 GLU A C 1
ATOM 582 O O . GLU A 1 81 ? -7.298 -0.783 35.851 1.00 60.38 81 GLU A O 1
ATOM 587 N N . GLU A 1 82 ? -5.855 0.863 36.374 1.00 58.00 82 GLU A N 1
ATOM 588 C CA . GLU A 1 82 ? -5.538 1.276 35.012 1.00 58.00 82 GLU A CA 1
ATOM 589 C C . GLU A 1 82 ? -4.834 0.095 34.344 1.00 58.00 82 GLU A C 1
ATOM 591 O O . GLU A 1 82 ? -3.633 -0.137 34.506 1.00 58.00 82 GLU A O 1
ATOM 596 N N . VAL A 1 83 ? -5.617 -0.718 33.636 1.00 54.44 83 VAL A N 1
ATOM 597 C CA . VAL A 1 83 ? -5.111 -1.698 32.689 1.00 54.44 83 VAL A CA 1
ATOM 598 C C . VAL A 1 83 ? -4.479 -0.864 31.588 1.00 54.44 83 VAL A C 1
ATOM 600 O O . VAL A 1 83 ? -5.146 -0.490 30.627 1.00 54.44 83 VAL A O 1
ATOM 603 N N . VAL A 1 84 ? -3.211 -0.495 31.785 1.00 55.19 84 VAL A N 1
ATOM 604 C CA . VAL A 1 84 ? -2.380 0.182 30.794 1.00 55.19 84 VAL A CA 1
ATOM 605 C C . VAL A 1 84 ? -2.348 -0.762 29.602 1.00 55.19 84 VAL A C 1
ATOM 607 O O . VAL A 1 84 ? -1.602 -1.745 29.591 1.00 55.19 84 VAL A O 1
ATOM 610 N N . ALA A 1 85 ? -3.262 -0.542 28.655 1.00 58.53 85 ALA A N 1
ATOM 611 C CA . ALA A 1 85 ? -3.327 -1.293 27.421 1.00 58.53 85 ALA A CA 1
ATOM 612 C C . ALA A 1 85 ? -1.935 -1.173 26.813 1.00 58.53 85 ALA A C 1
ATOM 614 O O . ALA A 1 85 ? -1.473 -0.063 26.552 1.00 58.53 85 ALA A O 1
ATOM 615 N N . ALA A 1 86 ? -1.230 -2.304 26.735 1.00 55.22 86 ALA A N 1
ATOM 616 C CA . ALA A 1 86 ? 0.130 -2.348 26.236 1.00 55.22 86 ALA A CA 1
ATOM 617 C C . ALA A 1 86 ? 0.145 -1.601 24.909 1.00 55.22 86 ALA A C 1
ATOM 619 O O . ALA A 1 86 ? -0.561 -2.034 24.001 1.00 55.22 86 ALA A O 1
ATOM 620 N N . ASP A 1 87 ? 0.883 -0.487 24.858 1.00 59.31 87 ASP A N 1
ATOM 621 C CA . ASP A 1 87 ? 1.065 0.340 23.670 1.00 59.31 87 ASP A CA 1
ATOM 622 C C . ASP A 1 87 ? 1.377 -0.606 22.505 1.00 59.31 87 ASP A C 1
ATOM 624 O O . ASP A 1 87 ? 2.465 -1.206 22.475 1.00 59.31 87 ASP A O 1
ATOM 628 N N . PRO A 1 88 ? 0.395 -0.879 21.625 1.00 55.47 88 PRO A N 1
ATOM 629 C CA . PRO A 1 88 ? 0.604 -1.774 20.515 1.00 55.47 88 PRO A CA 1
ATOM 630 C C . PRO A 1 88 ? 1.444 -0.943 19.565 1.00 55.47 88 PRO A C 1
ATOM 632 O O . PRO A 1 88 ? 0.901 -0.145 18.806 1.00 55.47 88 PRO A O 1
ATOM 635 N N . GLY A 1 89 ? 2.768 -1.053 19.709 1.00 64.12 89 GLY A N 1
ATOM 636 C CA . GLY A 1 89 ? 3.730 -0.238 18.978 1.00 64.12 89 GLY A CA 1
ATOM 637 C C . GLY A 1 89 ? 3.370 -0.118 17.494 1.00 64.12 89 GLY A C 1
ATOM 638 O O . GLY A 1 89 ? 2.621 -0.943 16.968 1.00 64.12 89 GLY A O 1
ATOM 639 N N . PRO A 1 90 ? 3.908 0.897 16.802 1.00 69.12 90 PRO A N 1
ATOM 640 C CA . PRO A 1 90 ? 3.367 1.407 15.546 1.00 69.12 90 PRO A CA 1
ATOM 641 C C . PRO A 1 90 ? 2.972 0.277 14.595 1.00 69.12 90 PRO A C 1
ATOM 643 O O . PRO A 1 90 ? 3.795 -0.575 14.265 1.00 69.12 90 PRO A O 1
ATOM 646 N N . ASN A 1 91 ? 1.710 0.257 14.163 1.00 87.38 91 ASN A N 1
ATOM 647 C CA . ASN A 1 91 ? 1.243 -0.725 13.191 1.00 87.38 91 ASN A CA 1
ATOM 648 C C . ASN A 1 91 ? 2.073 -0.566 11.907 1.00 87.38 91 ASN A C 1
ATOM 650 O O . ASN A 1 91 ? 2.080 0.514 11.316 1.00 87.38 91 ASN A O 1
ATOM 654 N N . VAL A 1 92 ? 2.806 -1.605 11.495 1.00 92.38 92 VAL A N 1
ATOM 655 C CA . VAL A 1 92 ? 3.714 -1.541 10.341 1.00 92.38 92 VAL A CA 1
ATOM 656 C C . VAL A 1 92 ? 3.178 -2.380 9.188 1.00 92.38 92 VAL A C 1
ATOM 658 O O . VAL A 1 92 ? 3.036 -3.597 9.284 1.00 92.38 92 VAL A O 1
ATOM 661 N N . VAL A 1 93 ? 2.983 -1.733 8.042 1.00 93.31 93 VAL A N 1
ATOM 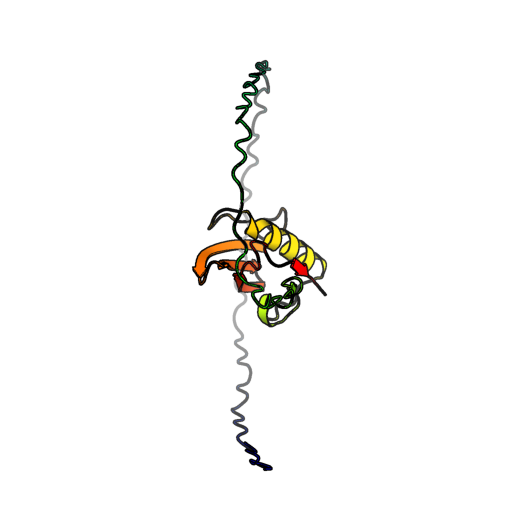662 C CA . VAL A 1 93 ? 2.742 -2.382 6.753 1.00 93.31 93 VAL A CA 1
ATOM 663 C C . VAL A 1 93 ? 4.076 -2.574 6.038 1.00 93.31 93 VAL A C 1
ATOM 665 O O . VAL A 1 93 ? 4.701 -1.607 5.605 1.00 93.31 93 VAL A O 1
ATOM 668 N N . ASN A 1 94 ? 4.507 -3.827 5.874 1.00 93.56 94 ASN A N 1
ATOM 669 C CA . ASN A 1 94 ? 5.693 -4.154 5.084 1.00 93.56 94 ASN A CA 1
ATOM 670 C C . ASN A 1 94 ? 5.315 -4.509 3.638 1.00 93.56 94 ASN A C 1
ATOM 672 O O . ASN A 1 94 ? 4.826 -5.610 3.372 1.00 93.56 94 ASN A O 1
ATOM 676 N N . LEU A 1 95 ? 5.588 -3.598 2.701 1.00 92.50 95 LEU A N 1
ATOM 677 C CA . LEU A 1 95 ? 5.264 -3.780 1.284 1.00 92.50 95 LEU A CA 1
ATOM 678 C C . LEU A 1 95 ? 6.099 -4.858 0.593 1.00 92.50 95 LEU A C 1
ATOM 680 O O . LEU A 1 95 ? 5.604 -5.474 -0.346 1.00 92.50 95 LEU A O 1
ATOM 684 N N . SER A 1 96 ? 7.327 -5.124 1.051 1.00 89.56 96 SER A N 1
ATOM 685 C CA . SER A 1 96 ? 8.150 -6.199 0.480 1.00 89.56 96 SER A CA 1
ATOM 686 C C . SER A 1 96 ? 7.735 -7.590 0.973 1.00 89.56 96 SER A C 1
ATOM 688 O O . SER A 1 96 ? 8.251 -8.601 0.497 1.00 89.56 96 SER A O 1
ATOM 690 N N . SER A 1 97 ? 6.768 -7.675 1.895 1.00 89.75 97 SER A N 1
ATOM 691 C CA . SER A 1 97 ? 6.222 -8.958 2.326 1.00 89.75 97 SER A CA 1
ATOM 692 C C . SER A 1 97 ? 5.336 -9.586 1.245 1.00 89.75 97 SER A C 1
ATOM 694 O O . SER A 1 97 ? 4.521 -8.918 0.602 1.00 89.75 97 SER A O 1
ATOM 696 N N . ALA A 1 98 ? 5.435 -10.910 1.095 1.00 86.75 98 ALA A N 1
ATOM 697 C CA . ALA A 1 98 ? 4.600 -11.671 0.164 1.00 86.75 98 ALA A CA 1
ATOM 698 C C . ALA A 1 98 ? 3.094 -11.528 0.456 1.00 86.75 98 ALA A C 1
ATOM 700 O O . ALA A 1 98 ? 2.282 -11.660 -0.454 1.00 86.75 98 ALA A O 1
ATOM 701 N N . GLY A 1 99 ? 2.723 -11.232 1.708 1.00 86.56 99 GLY A N 1
ATOM 702 C CA . GLY A 1 99 ? 1.334 -11.005 2.104 1.00 86.56 99 GLY A CA 1
ATOM 703 C C . GLY A 1 99 ? 0.744 -9.702 1.563 1.00 86.56 99 GLY A C 1
ATOM 704 O O . GLY A 1 99 ? -0.465 -9.633 1.396 1.00 86.56 99 GLY A O 1
ATOM 705 N N . TRP A 1 100 ? 1.572 -8.697 1.255 1.00 92.06 100 TRP A N 1
ATOM 706 C CA . TRP A 1 100 ? 1.095 -7.406 0.762 1.00 92.06 100 TRP A CA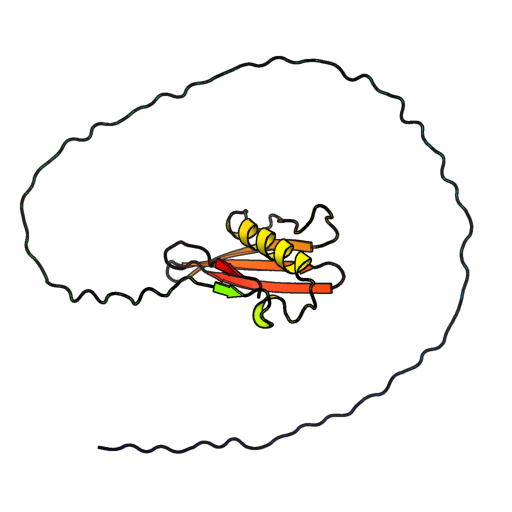 1
ATOM 707 C C . TRP A 1 100 ? 1.102 -7.336 -0.758 1.00 92.06 100 TRP A C 1
ATOM 709 O O . TRP A 1 100 ? 0.050 -7.346 -1.386 1.00 92.06 100 TRP A O 1
ATOM 719 N N . LEU A 1 101 ? 2.282 -7.310 -1.373 1.00 91.69 101 LEU A N 1
ATOM 720 C CA . LEU A 1 101 ? 2.403 -7.188 -2.825 1.00 91.69 101 LEU A CA 1
ATOM 721 C C . LEU A 1 101 ? 2.452 -8.550 -3.526 1.00 91.69 101 LEU A C 1
ATOM 723 O O . LEU A 1 101 ? 2.894 -8.623 -4.660 1.00 91.69 101 LEU A O 1
ATOM 727 N N . GLY A 1 102 ? 2.014 -9.638 -2.884 1.00 72.75 102 GLY A N 1
ATOM 728 C CA . GLY A 1 102 ? 1.706 -10.899 -3.572 1.00 72.75 102 GLY A CA 1
ATOM 729 C C . GLY A 1 102 ? 2.873 -11.558 -4.315 1.00 72.75 102 GLY A C 1
ATOM 730 O O . GLY A 1 102 ? 2.642 -12.275 -5.284 1.00 72.75 102 GLY A O 1
ATOM 731 N N . GLY A 1 103 ? 4.121 -11.305 -3.910 1.00 80.62 103 GLY A N 1
ATOM 732 C CA . GLY A 1 103 ? 5.303 -11.838 -4.599 1.00 80.62 103 GLY A CA 1
ATOM 733 C C . GLY A 1 103 ? 5.618 -11.161 -5.939 1.00 80.62 103 GLY A C 1
ATOM 734 O O . GLY A 1 103 ? 6.366 -11.722 -6.738 1.00 80.62 103 GLY A O 1
ATOM 735 N N . LEU A 1 104 ? 5.068 -9.969 -6.198 1.00 88.06 104 LEU A N 1
ATOM 736 C CA . LEU A 1 104 ? 5.467 -9.146 -7.339 1.00 88.06 104 LEU A CA 1
ATOM 737 C C . LEU A 1 104 ? 6.970 -8.826 -7.229 1.00 88.06 104 LEU A C 1
ATOM 739 O O . LEU A 1 104 ? 7.425 -8.244 -6.243 1.00 88.06 104 LEU A O 1
ATOM 743 N N . ASN A 1 105 ? 7.745 -9.205 -8.247 1.00 87.75 105 ASN A N 1
ATOM 744 C CA . ASN A 1 105 ? 9.179 -8.912 -8.325 1.00 87.75 105 ASN A CA 1
ATOM 745 C C . ASN A 1 105 ? 9.387 -7.454 -8.749 1.00 87.75 105 ASN A C 1
ATOM 747 O O . ASN A 1 105 ? 9.560 -7.158 -9.930 1.00 87.75 105 ASN A O 1
ATOM 751 N N . LEU A 1 106 ? 9.323 -6.545 -7.779 1.00 90.56 106 LEU A N 1
ATOM 752 C CA . LEU A 1 106 ? 9.420 -5.104 -7.994 1.00 90.56 106 LEU A CA 1
ATOM 753 C C . LEU A 1 106 ? 10.825 -4.593 -7.674 1.00 90.56 106 LEU A C 1
ATOM 755 O O . LEU A 1 106 ? 11.487 -5.078 -6.755 1.00 90.56 106 LEU A O 1
ATOM 759 N N . SER A 1 107 ? 11.273 -3.583 -8.415 1.00 91.44 107 SER A N 1
ATOM 760 C CA . SER A 1 107 ? 12.512 -2.877 -8.095 1.00 91.44 107 SER A CA 1
ATOM 761 C C . SER A 1 107 ? 12.355 -2.037 -6.820 1.00 91.44 107 SER A C 1
ATOM 763 O O . SER A 1 107 ? 11.249 -1.658 -6.430 1.00 91.44 107 SER A O 1
ATOM 765 N N . GLN A 1 108 ? 13.473 -1.685 -6.182 1.00 91.81 108 GLN A N 1
ATOM 766 C CA . GLN A 1 108 ? 13.466 -0.801 -5.007 1.00 91.81 108 GLN A CA 1
ATOM 767 C C . GLN A 1 108 ? 12.856 0.579 -5.312 1.00 91.81 108 GLN A C 1
ATOM 769 O O . GLN A 1 108 ? 12.152 1.152 -4.483 1.00 91.81 108 GLN A O 1
ATOM 774 N N . GLU A 1 109 ? 13.054 1.091 -6.529 1.00 91.38 109 GLU A N 1
ATOM 775 C CA . GLU A 1 109 ? 12.439 2.341 -6.980 1.00 91.38 109 GLU A CA 1
ATOM 776 C C . GLU A 1 109 ? 10.912 2.216 -7.098 1.00 91.38 109 GLU A C 1
ATOM 778 O O . GLU A 1 109 ? 10.180 3.077 -6.608 1.00 91.38 109 GLU A O 1
ATOM 783 N N . GLN A 1 110 ? 10.420 1.107 -7.664 1.00 92.19 110 GLN A N 1
ATOM 784 C CA . GLN A 1 110 ? 8.985 0.822 -7.741 1.00 92.19 110 GLN A CA 1
ATOM 785 C C . GLN A 1 110 ? 8.368 0.660 -6.349 1.00 92.19 110 GLN A C 1
ATOM 787 O O . GLN A 1 110 ? 7.293 1.198 -6.093 1.00 92.19 110 GLN A O 1
ATOM 792 N N . LEU A 1 111 ? 9.051 -0.026 -5.428 1.00 93.88 111 LEU A N 1
ATOM 793 C CA . LEU A 1 111 ? 8.600 -0.164 -4.043 1.00 93.88 111 LEU A CA 1
ATOM 794 C C . LEU A 1 111 ? 8.506 1.194 -3.338 1.00 93.88 111 LEU A C 1
ATOM 796 O O . LEU A 1 111 ? 7.509 1.464 -2.670 1.00 93.88 111 LEU A O 1
ATOM 800 N N . ALA A 1 112 ? 9.489 2.078 -3.524 1.00 93.94 112 ALA A N 1
ATOM 801 C CA . ALA A 1 112 ? 9.456 3.430 -2.969 1.00 93.94 112 ALA A CA 1
ATOM 802 C C . ALA A 1 112 ? 8.318 4.284 -3.563 1.00 93.94 112 ALA A C 1
ATOM 804 O O . ALA A 1 112 ? 7.677 5.056 -2.845 1.00 93.94 112 ALA A O 1
ATOM 805 N N . ALA A 1 113 ? 8.040 4.133 -4.859 1.00 94.88 113 ALA A N 1
ATOM 806 C CA . ALA A 1 113 ? 6.929 4.791 -5.540 1.00 94.88 113 ALA A CA 1
ATOM 807 C C . ALA A 1 113 ? 5.564 4.298 -5.023 1.00 94.88 113 ALA A C 1
ATOM 809 O O . ALA A 1 113 ? 4.706 5.102 -4.652 1.00 94.88 113 ALA A O 1
ATOM 810 N N . ILE A 1 114 ? 5.393 2.976 -4.913 1.00 95.88 114 ILE A N 1
ATOM 811 C CA . ILE A 1 114 ? 4.190 2.344 -4.355 1.00 95.88 114 ILE A CA 1
ATOM 812 C C . ILE A 1 114 ? 3.995 2.765 -2.903 1.00 95.88 114 ILE A C 1
ATOM 814 O O . ILE A 1 114 ? 2.882 3.121 -2.533 1.00 95.88 114 ILE A O 1
ATOM 818 N N . LYS A 1 115 ? 5.060 2.801 -2.092 1.00 96.38 115 LYS A N 1
ATOM 819 C CA . LYS A 1 115 ? 5.004 3.281 -0.705 1.00 96.38 115 LYS A CA 1
ATOM 820 C C . LYS A 1 115 ? 4.355 4.659 -0.614 1.00 96.38 115 LYS A C 1
ATOM 822 O O . LYS A 1 115 ? 3.368 4.815 0.102 1.00 96.38 115 LYS A O 1
ATOM 827 N N . LYS A 1 116 ? 4.853 5.629 -1.385 1.00 96.75 116 LYS A N 1
ATOM 828 C CA . LYS A 1 116 ? 4.302 6.994 -1.407 1.00 96.75 116 LYS A CA 1
ATOM 829 C C . LYS A 1 116 ? 2.836 7.012 -1.847 1.00 96.75 116 LYS A C 1
ATOM 831 O O . LYS A 1 116 ? 2.031 7.748 -1.279 1.00 96.75 116 LYS A O 1
ATOM 836 N N . ALA A 1 117 ? 2.478 6.211 -2.850 1.00 96.94 117 ALA A N 1
ATOM 837 C CA . ALA A 1 117 ? 1.106 6.127 -3.343 1.00 96.94 117 ALA A CA 1
ATOM 838 C C . ALA A 1 117 ? 0.151 5.483 -2.318 1.00 96.94 117 ALA A C 1
ATOM 840 O O . ALA A 1 117 ? -0.964 5.973 -2.136 1.00 96.94 117 ALA A O 1
ATOM 841 N N . VAL A 1 118 ? 0.595 4.449 -1.593 1.00 97.12 118 VAL A N 1
ATOM 842 C CA . VAL A 1 118 ? -0.151 3.819 -0.491 1.00 97.12 118 VAL A CA 1
ATOM 843 C C . VAL A 1 118 ? -0.353 4.805 0.658 1.00 97.12 118 VAL A C 1
ATOM 845 O O . VAL A 1 118 ? -1.491 5.003 1.074 1.00 97.12 118 VAL A O 1
ATOM 848 N N . GLU A 1 119 ? 0.694 5.493 1.111 1.00 97.06 119 GLU A N 1
ATOM 849 C CA . GLU A 1 119 ? 0.584 6.518 2.162 1.00 97.06 119 GLU A CA 1
ATOM 850 C C . GLU A 1 119 ? -0.389 7.633 1.754 1.00 97.06 119 GLU A C 1
ATOM 852 O O . GLU A 1 119 ? -1.277 8.015 2.516 1.00 97.06 119 GLU A O 1
ATOM 857 N N . LYS A 1 120 ? -0.301 8.102 0.503 1.00 97.00 120 LYS A N 1
ATOM 858 C CA . LYS A 1 120 ? -1.240 9.087 -0.046 1.00 97.00 120 LYS A CA 1
ATOM 859 C C . LYS A 1 120 ? -2.673 8.549 -0.068 1.00 97.00 120 LYS A C 1
ATOM 861 O O . LYS A 1 120 ? -3.610 9.278 0.255 1.00 97.00 120 LYS A O 1
ATOM 866 N N . SER A 1 121 ? -2.864 7.273 -0.398 1.00 96.94 121 SER A N 1
ATOM 867 C CA . SER A 1 121 ? -4.188 6.648 -0.458 1.00 96.94 121 SER A CA 1
ATOM 868 C C . SER A 1 121 ? -4.913 6.596 0.891 1.00 96.94 121 SER A C 1
ATOM 870 O O . SER A 1 121 ? -6.130 6.435 0.899 1.00 96.94 121 SER A O 1
ATOM 872 N N . PHE A 1 122 ? -4.221 6.786 2.021 1.00 96.25 122 PHE A N 1
ATOM 873 C CA . PHE A 1 122 ? -4.835 6.864 3.354 1.00 96.25 122 PHE A CA 1
ATOM 874 C C . PHE A 1 122 ? -5.610 8.163 3.605 1.00 96.25 122 PHE A C 1
ATOM 876 O O . PHE A 1 122 ? -6.528 8.188 4.425 1.00 96.25 122 PHE A O 1
ATOM 883 N N . VAL A 1 123 ? -5.280 9.234 2.878 1.00 96.19 123 VAL A N 1
ATOM 884 C CA . VAL A 1 123 ? -5.950 10.540 3.006 1.00 96.19 123 VAL A CA 1
ATOM 885 C C . VAL A 1 123 ? -6.849 10.877 1.817 1.00 96.19 123 VAL A C 1
ATOM 887 O O . VAL A 1 123 ? -7.689 11.769 1.911 1.00 96.19 123 VAL A O 1
ATOM 890 N N . LEU A 1 124 ? -6.722 10.151 0.704 1.00 96.19 124 LEU A N 1
ATOM 891 C CA . LEU A 1 124 ? -7.605 10.314 -0.449 1.00 96.19 124 LEU A CA 1
ATOM 892 C C . LEU A 1 124 ? -9.029 9.813 -0.163 1.00 96.19 124 LEU A C 1
ATOM 894 O O . LEU A 1 124 ? -9.264 9.004 0.744 1.00 96.19 124 LEU A O 1
ATOM 898 N N . LYS A 1 125 ? -9.986 10.291 -0.969 1.00 97.12 125 LYS A N 1
ATOM 899 C CA . LYS A 1 125 ? -11.357 9.760 -0.978 1.00 97.12 125 LYS A CA 1
ATOM 900 C C . LYS A 1 125 ? -11.378 8.363 -1.610 1.00 97.12 125 LYS A C 1
ATOM 902 O O . LYS A 1 125 ? -10.483 8.006 -2.375 1.00 97.12 125 LYS A O 1
ATOM 907 N N . ILE A 1 126 ? -12.425 7.596 -1.314 1.00 97.44 126 ILE A N 1
ATOM 908 C CA . ILE A 1 126 ? -12.659 6.287 -1.938 1.00 97.44 126 ILE A CA 1
ATOM 909 C C . ILE A 1 126 ? -12.695 6.434 -3.462 1.00 97.44 126 ILE A C 1
ATOM 911 O O . ILE A 1 126 ? -13.201 7.427 -3.985 1.00 97.44 126 ILE A O 1
ATOM 915 N N . ASP A 1 127 ? -12.090 5.464 -4.142 1.00 96.44 127 ASP A N 1
ATOM 916 C CA . ASP A 1 127 ? -11.920 5.380 -5.593 1.00 96.44 127 ASP A CA 1
ATOM 917 C C . ASP A 1 127 ? -11.090 6.495 -6.250 1.00 96.44 127 ASP A C 1
ATOM 919 O O . ASP A 1 127 ? -10.924 6.494 -7.470 1.00 96.44 127 ASP A O 1
ATOM 923 N N . GLN A 1 128 ? -10.478 7.400 -5.477 1.00 97.06 128 GLN A N 1
ATOM 924 C CA . GLN A 1 128 ? -9.450 8.287 -6.021 1.00 97.06 128 GLN A CA 1
ATOM 925 C C . GLN A 1 128 ? -8.129 7.543 -6.210 1.00 97.06 128 GLN A C 1
ATOM 927 O O . GLN A 1 128 ? -7.662 6.818 -5.329 1.00 97.06 128 GLN A O 1
ATOM 932 N N . ILE A 1 129 ? -7.519 7.770 -7.370 1.00 95.62 129 ILE A N 1
ATOM 933 C CA . ILE A 1 129 ? -6.270 7.136 -7.775 1.00 95.62 129 ILE A CA 1
ATOM 934 C C . ILE A 1 129 ? -5.079 7.990 -7.324 1.00 95.62 129 ILE A C 1
ATOM 936 O O . ILE A 1 129 ? -4.972 9.171 -7.661 1.00 95.62 129 ILE A O 1
ATOM 940 N N . ALA A 1 130 ? -4.159 7.372 -6.589 1.00 96.44 130 ALA A N 1
ATOM 941 C CA . ALA A 1 130 ? -2.805 7.849 -6.357 1.00 96.44 130 ALA A CA 1
ATOM 942 C C . ALA A 1 130 ? -1.865 7.174 -7.374 1.00 96.44 130 ALA A C 1
ATOM 944 O O . ALA A 1 130 ? -1.598 5.977 -7.244 1.00 96.44 130 ALA A O 1
ATOM 945 N N . PRO A 1 131 ? -1.364 7.898 -8.388 1.00 94.94 131 PRO A N 1
ATOM 946 C CA . PRO A 1 131 ? -0.395 7.329 -9.315 1.00 94.94 131 PRO A CA 1
ATOM 947 C C . PRO A 1 131 ? 0.957 7.133 -8.612 1.00 94.94 131 PRO A C 1
ATOM 949 O O . PRO A 1 131 ? 1.361 7.962 -7.792 1.00 94.94 131 PRO A O 1
ATOM 952 N N . CYS A 1 132 ? 1.652 6.037 -8.923 1.00 92.38 132 CYS A N 1
ATOM 953 C CA . CYS A 1 132 ? 2.977 5.743 -8.364 1.00 92.38 132 CYS A CA 1
ATOM 954 C C . CYS A 1 132 ? 4.082 6.546 -9.080 1.00 92.38 132 CYS A C 1
ATOM 956 O O . CYS A 1 132 ? 5.092 6.889 -8.470 1.00 92.38 132 CYS A O 1
ATOM 958 N N . SER A 1 133 ? 3.883 6.881 -10.357 1.00 87.94 133 SER A N 1
ATOM 959 C CA . SER A 1 133 ? 4.784 7.687 -11.191 1.00 87.94 133 SER A CA 1
ATOM 960 C C . SER A 1 133 ? 3.989 8.688 -12.039 1.00 87.94 133 SER A C 1
ATOM 962 O O . SER A 1 133 ? 2.760 8.684 -12.036 1.00 87.94 133 SER A O 1
ATOM 964 N N . GLU A 1 134 ? 4.680 9.571 -12.763 1.00 83.62 134 GLU A N 1
ATOM 965 C CA . GLU A 1 134 ? 4.036 10.468 -13.740 1.00 83.62 134 GLU A CA 1
ATOM 966 C C . GLU A 1 134 ? 3.377 9.691 -14.890 1.00 83.62 134 GLU A C 1
ATOM 968 O O . GLU A 1 134 ? 2.389 10.142 -15.473 1.00 83.62 134 GLU A O 1
ATOM 973 N N . ASP A 1 135 ? 3.893 8.493 -15.173 1.00 81.31 135 ASP A N 1
ATOM 974 C CA . ASP A 1 135 ? 3.316 7.584 -16.147 1.00 81.31 135 ASP A CA 1
ATOM 975 C C . ASP A 1 135 ? 2.088 6.863 -15.573 1.00 81.31 135 ASP A C 1
ATOM 977 O O . ASP A 1 135 ? 2.176 6.015 -14.679 1.00 81.31 135 ASP A O 1
ATOM 981 N N . ARG A 1 136 ? 0.921 7.171 -16.145 1.00 65.88 136 ARG A N 1
ATOM 982 C CA . ARG A 1 136 ? -0.355 6.536 -15.788 1.00 65.88 136 ARG A CA 1
ATOM 983 C C . ARG A 1 136 ? -0.385 5.041 -16.105 1.00 65.88 136 ARG A C 1
ATOM 985 O O . ARG A 1 136 ? -1.190 4.329 -15.513 1.00 65.88 136 ARG A O 1
ATOM 992 N N . LEU A 1 137 ? 0.473 4.568 -17.009 1.00 72.94 137 LEU A N 1
ATOM 993 C CA . LEU A 1 137 ? 0.585 3.156 -17.368 1.00 72.94 137 LEU A CA 1
ATOM 994 C C . LEU A 1 137 ? 1.554 2.385 -16.469 1.00 72.94 137 LEU A C 1
ATOM 996 O O . LEU A 1 137 ? 1.712 1.189 -16.666 1.00 72.94 137 LEU A O 1
ATOM 1000 N N . GLY A 1 138 ? 2.201 3.023 -15.490 1.00 83.06 138 GLY A N 1
ATOM 1001 C CA . GLY A 1 138 ? 3.143 2.339 -14.605 1.00 83.06 138 GLY A CA 1
ATOM 1002 C C . GLY A 1 138 ? 2.436 1.603 -13.469 1.00 83.06 138 GLY A C 1
ATOM 1003 O O . GLY A 1 138 ? 2.429 0.376 -13.383 1.00 83.06 138 GLY A O 1
ATOM 1004 N N . CYS A 1 139 ? 1.840 2.365 -12.556 1.00 92.94 139 CYS A N 1
ATOM 1005 C CA . CYS A 1 139 ? 1.262 1.832 -11.327 1.00 92.94 139 CYS A CA 1
ATOM 1006 C C . CYS A 1 139 ? 0.265 2.819 -10.724 1.00 92.94 139 CYS A C 1
ATOM 1008 O O . CYS A 1 139 ? 0.485 4.034 -10.730 1.00 92.94 139 CYS A O 1
ATOM 1010 N N . GLU A 1 140 ? -0.818 2.283 -10.173 1.00 95.62 140 GLU A N 1
ATOM 1011 C CA . GLU A 1 140 ? -1.870 3.042 -9.511 1.00 95.62 140 GLU A CA 1
ATOM 1012 C C . GLU A 1 140 ? -2.246 2.400 -8.172 1.00 95.62 140 GLU A C 1
ATOM 1014 O O . GLU A 1 140 ? -2.285 1.176 -8.023 1.00 95.62 140 GLU A O 1
ATOM 1019 N N . VAL A 1 141 ? -2.541 3.238 -7.182 1.00 97.25 141 VAL A N 1
ATOM 1020 C CA . VAL A 1 141 ? -3.040 2.812 -5.874 1.00 97.25 141 VAL A CA 1
ATOM 1021 C C . VAL A 1 141 ? -4.343 3.535 -5.584 1.00 97.25 141 VAL A C 1
ATOM 1023 O O . VAL A 1 141 ? -4.432 4.747 -5.758 1.00 97.25 141 VAL A O 1
ATOM 1026 N N . ARG A 1 142 ? -5.361 2.821 -5.107 1.00 97.56 142 ARG A N 1
ATOM 1027 C CA . ARG A 1 142 ? -6.623 3.433 -4.675 1.00 97.56 142 ARG A CA 1
ATOM 1028 C C . ARG A 1 142 ? -7.173 2.777 -3.420 1.00 97.56 142 ARG A C 1
ATOM 1030 O O . ARG A 1 142 ? -7.004 1.579 -3.199 1.00 97.56 142 ARG A O 1
ATOM 1037 N N . ALA A 1 143 ? -7.908 3.556 -2.638 1.00 97.81 143 ALA A N 1
ATOM 1038 C CA . ALA A 1 143 ? -8.749 3.031 -1.573 1.00 97.81 143 ALA A CA 1
ATOM 1039 C C . ALA A 1 143 ? -10.084 2.576 -2.179 1.00 97.81 143 ALA A C 1
ATOM 1041 O O . ALA A 1 143 ? -10.879 3.408 -2.601 1.00 97.81 143 ALA A O 1
ATOM 1042 N N . ALA A 1 144 ? -10.328 1.269 -2.255 1.00 97.19 144 ALA A N 1
ATOM 1043 C CA . ALA A 1 144 ? -11.521 0.717 -2.898 1.00 97.19 144 ALA A CA 1
ATOM 1044 C C . ALA A 1 144 ? -12.751 0.699 -1.983 1.00 97.19 144 ALA A C 1
ATOM 1046 O O . ALA A 1 144 ? -13.880 0.758 -2.461 1.00 9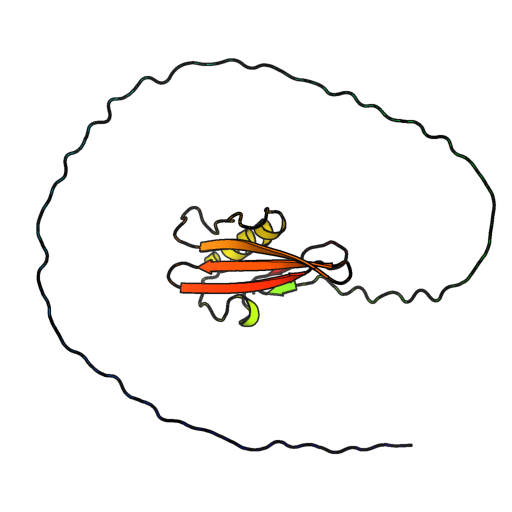7.19 144 ALA A O 1
ATOM 1047 N N . ARG A 1 145 ? -12.549 0.542 -0.670 1.00 97.62 145 ARG A N 1
ATOM 1048 C CA . ARG A 1 145 ? -13.616 0.502 0.342 1.00 97.62 145 ARG A CA 1
ATOM 1049 C C . ARG A 1 145 ? -13.093 1.022 1.671 1.00 97.62 145 ARG A C 1
ATOM 1051 O O . ARG A 1 145 ? -11.919 0.830 1.974 1.00 97.62 145 ARG A O 1
ATOM 1058 N N . GLU A 1 146 ? -13.976 1.600 2.471 1.00 97.88 146 GLU A N 1
ATOM 1059 C CA . GLU A 1 146 ? -13.725 1.937 3.871 1.00 97.88 146 GLU A CA 1
ATOM 1060 C C . GLU A 1 146 ? -14.935 1.546 4.716 1.00 97.88 146 GLU A C 1
ATOM 1062 O O . GLU A 1 146 ? -16.074 1.661 4.263 1.00 97.88 146 GLU A O 1
ATOM 1067 N N . TRP A 1 147 ? -14.678 1.053 5.924 1.00 97.94 147 TRP A N 1
ATOM 1068 C CA . TRP A 1 147 ? -15.698 0.728 6.914 1.00 97.94 147 TRP A CA 1
ATOM 1069 C C . TRP A 1 147 ? -15.145 0.937 8.324 1.00 97.94 147 TRP A C 1
ATOM 1071 O O . TRP A 1 147 ? -13.934 1.013 8.521 1.00 97.94 147 TRP A O 1
ATOM 1081 N N . VAL A 1 148 ? -16.038 1.034 9.305 1.00 97.62 148 VAL A N 1
ATOM 1082 C CA . VAL A 1 148 ? -15.677 1.096 10.725 1.00 97.62 148 VAL A CA 1
ATOM 1083 C C . VAL A 1 148 ? -16.054 -0.230 11.369 1.00 97.62 148 VAL A C 1
ATOM 1085 O O . VAL A 1 148 ? -17.169 -0.713 11.165 1.00 97.62 148 VAL A O 1
ATOM 1088 N N . TYR A 1 149 ? -15.136 -0.822 12.122 1.00 94.56 149 TYR A N 1
ATOM 1089 C CA . TYR A 1 149 ? -15.363 -2.041 12.889 1.00 94.56 149 TYR A CA 1
ATOM 1090 C C . TYR A 1 149 ? -14.736 -1.864 14.270 1.00 94.56 149 TYR A C 1
ATOM 1092 O O . TYR A 1 149 ? -13.577 -1.494 14.367 1.00 94.56 149 TYR A O 1
ATOM 1100 N N . ASP A 1 150 ? -15.530 -2.053 15.324 1.00 93.75 150 ASP A N 1
ATOM 1101 C CA . ASP A 1 150 ? -15.098 -1.880 16.721 1.00 93.75 150 ASP A CA 1
ATOM 1102 C C . ASP A 1 150 ? -14.439 -0.516 17.033 1.00 93.75 150 ASP A C 1
ATOM 1104 O O . ASP A 1 150 ? -13.466 -0.408 17.767 1.00 93.75 150 ASP A O 1
ATOM 1108 N N . GLY A 1 151 ? -14.947 0.557 16.415 1.00 92.62 151 GLY A N 1
ATOM 1109 C CA . GLY A 1 151 ? -14.377 1.904 16.554 1.00 92.62 151 GLY A CA 1
ATOM 1110 C C . GLY A 1 151 ? -13.116 2.160 15.719 1.00 92.62 151 GLY A C 1
ATOM 1111 O O . GLY A 1 151 ? -12.705 3.312 15.592 1.00 92.62 151 GLY A O 1
ATOM 1112 N N . GLU A 1 152 ? -12.550 1.140 15.071 1.00 93.94 152 GLU A N 1
ATOM 1113 C CA . GLU A 1 152 ? -11.388 1.260 14.193 1.00 93.94 152 GLU A CA 1
ATOM 1114 C C . GLU A 1 152 ? -11.812 1.468 12.736 1.00 93.94 152 GLU A C 1
ATOM 1116 O O . GLU A 1 152 ? -12.740 0.836 12.220 1.00 93.94 152 GLU A O 1
ATOM 1121 N N . ARG A 1 153 ? -11.128 2.375 12.031 1.00 96.12 153 ARG A N 1
ATOM 1122 C CA . ARG A 1 153 ? -11.344 2.589 10.594 1.00 96.12 153 ARG A CA 1
ATOM 1123 C C . ARG A 1 153 ? -10.508 1.599 9.804 1.00 96.12 153 ARG A C 1
ATOM 1125 O O . ARG A 1 153 ? -9.284 1.618 9.884 1.00 96.12 153 ARG A O 1
ATOM 1132 N N . HIS A 1 154 ? -11.171 0.797 8.985 1.00 97.31 154 HIS A N 1
ATOM 1133 C CA . HIS A 1 154 ? -10.558 -0.130 8.046 1.00 97.31 154 HIS A CA 1
ATOM 1134 C C . HIS A 1 154 ? -10.685 0.396 6.624 1.00 97.31 154 HIS A C 1
ATOM 1136 O O . HIS A 1 154 ? -11.716 0.947 6.237 1.00 97.31 154 HIS A O 1
ATOM 1142 N N . ARG A 1 155 ? -9.659 0.176 5.807 1.00 97.56 155 ARG A N 1
ATOM 1143 C CA . ARG A 1 155 ? -9.639 0.598 4.409 1.00 97.56 155 ARG A CA 1
ATOM 1144 C C . ARG A 1 155 ? -9.009 -0.482 3.543 1.00 97.56 155 ARG A C 1
ATOM 1146 O O . ARG A 1 155 ? -7.919 -0.962 3.833 1.00 97.56 155 ARG A O 1
ATOM 1153 N N . ASN A 1 156 ? -9.695 -0.866 2.470 1.00 97.62 156 ASN A N 1
ATOM 1154 C CA . ASN A 1 156 ? -9.145 -1.778 1.473 1.00 97.62 156 ASN A CA 1
ATOM 1155 C C . ASN A 1 156 ? -8.354 -0.979 0.436 1.00 97.62 156 ASN A C 1
ATOM 1157 O O . ASN A 1 156 ? -8.932 -0.181 -0.306 1.00 97.62 156 ASN A O 1
ATOM 1161 N N . ILE A 1 157 ? -7.049 -1.207 0.388 1.00 97.88 157 ILE A N 1
ATOM 1162 C CA . ILE A 1 157 ? -6.118 -0.601 -0.553 1.00 97.88 157 ILE A CA 1
ATOM 1163 C C . ILE A 1 157 ? -5.873 -1.581 -1.689 1.00 97.88 157 ILE A C 1
ATOM 1165 O O . ILE A 1 157 ? -5.470 -2.723 -1.469 1.00 97.88 157 ILE A O 1
ATOM 1169 N N . VAL A 1 158 ? -6.100 -1.113 -2.909 1.00 97.06 158 VAL A N 1
ATOM 1170 C CA . VAL A 1 158 ? -5.821 -1.850 -4.137 1.00 97.06 158 VAL A CA 1
ATOM 1171 C C . VAL A 1 158 ? -4.624 -1.204 -4.811 1.00 97.06 158 VAL A C 1
ATOM 1173 O O . VAL A 1 158 ? -4.651 -0.011 -5.107 1.00 97.06 158 VAL A O 1
ATOM 1176 N N . VAL A 1 159 ? -3.593 -2.003 -5.050 1.00 96.50 159 VAL A N 1
ATOM 1177 C CA . VAL A 1 159 ? -2.400 -1.646 -5.816 1.00 96.50 159 VAL A CA 1
ATOM 1178 C C . VAL A 1 159 ? -2.486 -2.380 -7.146 1.00 96.50 159 VAL A C 1
ATOM 1180 O O . VAL A 1 159 ? -2.593 -3.605 -7.175 1.00 96.50 159 VAL A O 1
ATOM 1183 N N . ASN A 1 160 ? -2.445 -1.646 -8.247 1.00 95.44 160 ASN A N 1
ATOM 1184 C CA . ASN A 1 160 ? -2.424 -2.203 -9.589 1.00 95.44 160 ASN A CA 1
ATOM 1185 C C . ASN A 1 160 ? -1.119 -1.777 -10.265 1.00 95.44 160 ASN A C 1
ATOM 1187 O O . ASN A 1 160 ? -0.867 -0.590 -10.471 1.00 95.44 160 ASN A O 1
ATOM 1191 N N . VAL A 1 161 ? -0.268 -2.754 -10.565 1.00 94.06 161 VAL A N 1
ATOM 1192 C CA . VAL A 1 161 ? 0.988 -2.562 -11.288 1.00 94.06 161 VAL A CA 1
ATOM 1193 C C . VAL A 1 161 ? 0.764 -3.108 -12.688 1.00 94.06 161 VAL A C 1
ATOM 1195 O O . VAL A 1 161 ? 0.795 -4.321 -12.915 1.00 94.06 161 VAL A O 1
ATOM 1198 N N . HIS A 1 162 ? 0.500 -2.212 -13.633 1.00 91.94 162 HIS A N 1
ATOM 1199 C CA . HIS A 1 162 ? 0.209 -2.583 -15.011 1.00 91.94 162 HIS A CA 1
ATOM 1200 C C . HIS A 1 162 ? 1.314 -3.486 -15.567 1.00 91.94 162 HIS A C 1
ATOM 1202 O O . HIS A 1 162 ? 2.493 -3.289 -15.281 1.00 91.94 162 HIS A O 1
ATOM 1208 N N . THR A 1 163 ? 0.930 -4.493 -16.356 1.00 89.25 163 THR A N 1
ATOM 1209 C CA . THR A 1 163 ? 1.805 -5.544 -16.924 1.00 89.25 163 THR A CA 1
ATOM 1210 C C . THR A 1 163 ? 2.413 -6.542 -15.930 1.00 89.25 163 THR A C 1
ATOM 1212 O O . THR A 1 163 ? 2.828 -7.615 -16.358 1.00 89.25 163 THR A O 1
ATOM 1215 N N . VAL A 1 164 ? 2.412 -6.252 -14.621 1.00 91.69 164 VAL A N 1
ATOM 1216 C CA . VAL A 1 164 ? 2.989 -7.136 -13.592 1.00 91.69 164 VAL A CA 1
ATOM 1217 C C . VAL A 1 164 ? 1.897 -7.866 -12.807 1.00 91.69 164 VAL A C 1
ATOM 1219 O O . VAL A 1 164 ? 1.963 -9.084 -12.655 1.00 91.69 164 VAL A O 1
ATOM 1222 N N . GLY A 1 165 ? 0.878 -7.152 -12.318 1.00 92.56 165 GLY A N 1
ATOM 1223 C CA . GLY A 1 165 ? -0.218 -7.746 -11.551 1.00 92.56 165 GLY A CA 1
ATOM 1224 C C . GLY A 1 165 ? -0.941 -6.767 -10.626 1.00 92.56 165 GLY A C 1
ATOM 1225 O O . GLY A 1 165 ? -0.751 -5.556 -10.689 1.00 92.56 165 GLY A O 1
ATOM 1226 N N . HIS A 1 166 ? -1.782 -7.302 -9.741 1.00 94.06 166 HIS A N 1
ATOM 1227 C CA . HIS A 1 166 ? -2.547 -6.519 -8.771 1.00 94.06 166 HIS A CA 1
ATOM 1228 C C . HIS A 1 166 ? -2.467 -7.138 -7.373 1.00 94.06 166 HIS A C 1
ATOM 1230 O O . HIS A 1 166 ? -2.305 -8.348 -7.225 1.00 94.06 166 HIS A O 1
ATOM 1236 N N . ALA A 1 167 ? -2.623 -6.302 -6.351 1.00 95.25 167 ALA A N 1
ATOM 1237 C CA . ALA A 1 167 ? -2.696 -6.691 -4.951 1.00 95.25 167 ALA A CA 1
ATOM 1238 C C . ALA A 1 167 ? -3.809 -5.908 -4.240 1.00 95.25 167 ALA A C 1
ATOM 1240 O O . ALA A 1 167 ? -4.052 -4.742 -4.546 1.00 95.25 167 ALA A O 1
ATOM 1241 N N . SER A 1 168 ? -4.494 -6.538 -3.285 1.00 95.75 168 SER A N 1
ATOM 1242 C CA . SER A 1 168 ? -5.549 -5.903 -2.486 1.00 95.75 168 SER A CA 1
ATOM 1243 C C . SER A 1 168 ? -5.376 -6.299 -1.030 1.00 95.75 168 SER A C 1
ATOM 1245 O O . SER A 1 168 ? -5.392 -7.486 -0.717 1.00 95.75 168 SER A O 1
ATOM 1247 N N . ASN A 1 169 ? -5.231 -5.312 -0.149 1.00 96.44 169 ASN A N 1
ATOM 1248 C CA . ASN A 1 169 ? -5.033 -5.540 1.277 1.00 96.44 169 ASN A CA 1
ATOM 1249 C C . ASN A 1 169 ? -5.848 -4.573 2.115 1.00 96.44 169 ASN A C 1
ATOM 1251 O O . ASN A 1 169 ? -6.047 -3.415 1.756 1.00 96.44 169 ASN A O 1
ATOM 1255 N N . THR A 1 170 ? -6.279 -5.050 3.276 1.00 96.25 170 THR A N 1
ATOM 1256 C CA . THR A 1 170 ? -6.961 -4.211 4.258 1.00 96.25 170 THR A CA 1
ATOM 1257 C C . THR A 1 170 ? -5.946 -3.642 5.239 1.00 96.25 170 THR A C 1
ATOM 1259 O O . THR A 1 170 ? -5.198 -4.394 5.858 1.00 96.25 170 THR A O 1
ATOM 1262 N N . VAL A 1 171 ? -5.949 -2.321 5.397 1.00 96.31 171 VAL A N 1
ATOM 1263 C CA . VAL A 1 171 ? -5.292 -1.612 6.502 1.00 96.31 171 VAL A CA 1
ATOM 1264 C C . VAL A 1 171 ? -6.334 -1.174 7.515 1.00 96.31 171 VAL A C 1
ATOM 1266 O O . VAL A 1 171 ? -7.500 -0.992 7.164 1.00 96.31 171 VAL A O 1
ATOM 1269 N N . TYR A 1 172 ? -5.919 -0.974 8.757 1.00 95.81 172 TYR A N 1
ATOM 1270 C CA . TYR A 1 172 ? -6.776 -0.448 9.810 1.00 95.81 172 TYR A CA 1
ATOM 1271 C C . TYR A 1 172 ? -6.014 0.549 10.671 1.00 95.81 172 TYR A C 1
ATOM 1273 O O . TYR A 1 172 ? -4.786 0.473 10.776 1.00 95.81 172 TYR A O 1
ATOM 1281 N N . GLN A 1 173 ? -6.746 1.508 11.227 1.00 94.38 173 GLN A N 1
ATOM 1282 C CA . GLN A 1 173 ? -6.191 2.480 12.153 1.00 94.38 173 GLN A CA 1
ATOM 1283 C C . GLN A 1 173 ? -6.038 1.878 13.544 1.00 94.38 173 GLN A C 1
ATOM 1285 O O . GLN A 1 173 ? -6.918 1.156 13.997 1.00 94.38 173 GLN A O 1
ATOM 1290 N N . ILE A 1 174 ? -4.962 2.248 14.231 1.00 91.06 174 ILE A N 1
ATOM 1291 C CA . ILE A 1 174 ? -4.791 2.004 15.664 1.00 91.06 174 ILE A CA 1
ATOM 1292 C C . ILE A 1 174 ? -4.724 3.372 16.333 1.00 91.06 174 ILE A C 1
ATOM 1294 O O . ILE A 1 174 ? -3.969 4.231 15.887 1.00 91.06 174 ILE A O 1
ATOM 1298 N N . ASN A 1 175 ? -5.554 3.608 17.353 1.00 89.94 175 ASN A N 1
ATOM 1299 C CA . ASN A 1 175 ? -5.643 4.902 18.046 1.00 89.94 175 ASN A CA 1
ATOM 1300 C C . ASN A 1 175 ? -5.894 6.100 17.102 1.00 89.94 175 ASN A C 1
ATOM 1302 O O . ASN A 1 175 ? -5.427 7.209 17.339 1.00 89.94 175 ASN A O 1
ATOM 1306 N N . GLY A 1 176 ? -6.630 5.876 16.006 1.00 91.25 176 GLY A N 1
ATOM 1307 C CA . GLY A 1 176 ? -6.929 6.904 15.000 1.00 91.25 176 GLY A CA 1
ATOM 1308 C C . GLY A 1 176 ? -5.805 7.175 13.992 1.00 91.25 176 GLY A C 1
ATOM 1309 O O . GLY A 1 176 ? -5.996 7.979 13.075 1.00 91.25 176 GLY A O 1
ATOM 1310 N N . GLU A 1 177 ? -4.671 6.480 14.094 1.00 93.44 177 GLU A N 1
ATOM 1311 C CA . GLU A 1 177 ? -3.525 6.634 13.198 1.00 93.44 177 GLU A CA 1
ATOM 1312 C C . GLU A 1 177 ? -3.447 5.498 12.175 1.00 93.44 177 GLU A C 1
ATOM 1314 O O . GLU A 1 177 ? -3.680 4.329 12.482 1.00 93.44 177 GLU A O 1
ATOM 1319 N N . TRP A 1 178 ? -3.124 5.842 10.926 1.00 95.06 178 TRP A N 1
ATOM 1320 C CA . TRP A 1 178 ? -2.856 4.850 9.883 1.00 95.06 178 TRP A CA 1
ATOM 1321 C C . TRP A 1 178 ? -1.488 4.188 10.096 1.00 95.06 178 TRP A C 1
ATOM 1323 O O . TRP A 1 178 ? -0.576 4.834 10.612 1.00 95.06 178 TRP A O 1
ATOM 1333 N N . PRO A 1 179 ? -1.309 2.925 9.667 1.00 95.31 179 PRO A N 1
ATOM 1334 C CA . PRO A 1 179 ? -0.051 2.220 9.854 1.00 95.31 179 PRO A CA 1
ATOM 1335 C C . PRO A 1 179 ? 1.096 2.878 9.082 1.00 95.31 179 PRO A C 1
ATOM 1337 O O . PRO A 1 179 ? 0.914 3.406 7.982 1.00 95.31 179 PRO A O 1
ATOM 1340 N N . GLN A 1 180 ? 2.306 2.765 9.621 1.00 95.25 180 GLN A N 1
ATOM 1341 C CA . GLN A 1 180 ? 3.516 3.164 8.919 1.00 95.25 180 GLN A CA 1
ATOM 1342 C C . GLN A 1 180 ? 3.811 2.178 7.787 1.00 95.25 180 GLN A C 1
ATOM 1344 O O . GLN A 1 180 ? 3.815 0.963 7.983 1.00 95.25 180 GLN A O 1
ATOM 1349 N N . VAL A 1 181 ? 4.122 2.696 6.601 1.00 96.06 181 VAL A N 1
ATOM 1350 C CA . VAL A 1 181 ? 4.476 1.870 5.444 1.00 96.06 181 VAL A CA 1
ATOM 1351 C C . VAL A 1 181 ? 5.997 1.761 5.333 1.00 96.06 181 VAL A C 1
ATOM 1353 O O . VAL A 1 181 ? 6.715 2.765 5.320 1.00 96.06 181 VAL A O 1
ATOM 1356 N N . VAL A 1 182 ? 6.523 0.542 5.232 1.00 95.25 182 VAL A N 1
ATOM 1357 C CA . VAL A 1 182 ? 7.961 0.272 5.089 1.00 95.25 182 VAL A CA 1
ATOM 1358 C C . VAL A 1 182 ? 8.253 -0.604 3.874 1.00 95.25 182 VAL A C 1
ATOM 1360 O O . VAL A 1 182 ? 7.422 -1.395 3.427 1.00 95.25 182 VAL A O 1
ATOM 1363 N N . THR A 1 183 ? 9.464 -0.445 3.348 1.00 90.31 183 THR A N 1
ATOM 1364 C CA . THR A 1 183 ? 10.044 -1.221 2.248 1.00 90.31 183 THR A CA 1
ATOM 1365 C C . THR A 1 183 ? 11.403 -1.709 2.746 1.00 90.31 183 THR A C 1
ATOM 1367 O O . THR A 1 183 ? 12.248 -0.870 3.061 1.00 90.31 183 THR A O 1
ATOM 1370 N N . GLN A 1 184 ? 11.580 -3.021 2.924 1.00 74.31 184 GLN A N 1
ATOM 1371 C CA . GLN A 1 184 ? 12.882 -3.608 3.289 1.00 74.31 184 GLN A CA 1
ATOM 1372 C C . GLN A 1 184 ? 13.725 -3.922 2.055 1.00 74.31 184 GLN A C 1
ATOM 1374 O O . GLN A 1 184 ? 13.123 -4.288 1.017 1.00 74.31 184 GLN A O 1
#

Sequence (184 aa):
MRLKWLGVLITVLLFGCASNGPKEDEQAAEEAPAVEEVAQVDVAAADPEPEVSAPAEEAVAESEPAVEAESADAEVVALDEEVVAADPGPNVVNLSSAGWLGGLNLSQEQLAAIKKAVEKSFVLKIDQIAPCSEDRLGCEVRAAREWVYDGERHRNIVVNVHTVGHASNTVYQINGEWPQVVTQ

pLDDT: mean 74.53, std 19.42, range [43.5, 97.94]

Foldseek 3Di:
DDDDDDDDDDDDDDDDDDDDDDDPDDDDDDDDDDDDDDDDDPPDDDDDDDDDDDDDDDDDDDDDDDDDDDDDDDDDDDPDPPPVPPPPPFAEDECQDCQFVVPQPDDPLLLVLVLVQVVVQVPDDAPDWRASDPDPQAKIKHFPDWDADPNKIKTWIKIAGHPGGIGIDIWIDDPNDTGRYDYD